Protein AF-A0A964L9F5-F1 (afdb_monomer_lite)

Foldseek 3Di:
DDDDDDDDDDDDDDPDDDDPDDDPPDPDDDDPPPPPDQDDLVVLVVLLVVLVVVLVVCVVVVNPDPVSVVSVVSNVVSVVSNVVVPDPDPDPDDDDDDDDDDDDDDDDDDDPDDDDDDPPPPPPPPDDDPPDPVVVVVVVPPDDPDPPDPPVVVVVVVVVCCVPVVVCVVVVVVVVVVCVVVVVPPDPPD

pLDDT: mean 70.21, std 19.71, range [39.0, 97.44]

Radius of gyration: 30.6 Å; chains: 1; bounding box: 52×64×93 Å

Sequence (190 aa):
MFRTLTLIAAIGLFVVAPARTATPFRAGGSPDSKKPAPDTPQKIIEELRLNFD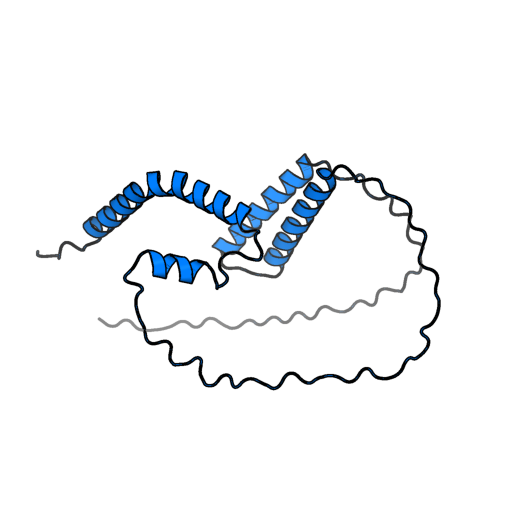RVGSDFEKQQPGAETRKAQQRILDGIDKLLEQDEPEPNKSKTPPSAKNPPKPMEPIANPTPKPKNVADLAKSTGKTPSTPEDMRLLQSDSGFWPNLPPRHRDQIDAHLRERFIRNYNEILREYYRALAESSPAEKRQ

Structure (mmCIF, N/CA/C/O backbone):
data_AF-A0A964L9F5-F1
#
_entry.id   AF-A0A964L9F5-F1
#
loop_
_atom_site.group_PDB
_atom_site.id
_atom_site.type_symbol
_atom_site.label_atom_id
_atom_site.label_alt_id
_atom_site.label_comp_id
_atom_site.label_asym_id
_atom_site.label_entity_id
_atom_site.label_seq_id
_atom_site.pdbx_PDB_ins_code
_atom_site.Cartn_x
_atom_site.Cartn_y
_atom_site.Cartn_z
_atom_site.occupancy
_atom_site.B_iso_or_equiv
_atom_site.auth_seq_id
_atom_site.auth_comp_id
_atom_site.auth_asym_id
_atom_site.auth_atom_id
_atom_site.pdbx_PDB_model_num
ATOM 1 N N . MET A 1 1 ? -33.938 11.805 35.644 1.00 50.97 1 MET A N 1
ATOM 2 C CA . MET A 1 1 ? -34.073 13.234 35.291 1.00 50.97 1 MET A CA 1
ATOM 3 C C . MET A 1 1 ? -33.984 13.351 33.781 1.00 50.97 1 MET A C 1
ATOM 5 O O . MET A 1 1 ? -32.928 13.099 33.220 1.00 50.97 1 MET A O 1
ATOM 9 N N . PHE A 1 2 ? -35.114 13.625 33.132 1.00 50.59 2 PHE A N 1
ATOM 10 C CA . PHE A 1 2 ? -35.203 13.838 31.691 1.00 50.59 2 PHE A CA 1
ATOM 11 C C . PHE A 1 2 ? -34.695 15.237 31.345 1.00 50.59 2 PHE A C 1
ATOM 13 O O . PHE A 1 2 ? -35.175 16.207 31.932 1.00 50.59 2 PHE A O 1
ATOM 20 N N . ARG A 1 3 ? -33.784 15.353 30.372 1.00 55.41 3 ARG A N 1
ATOM 21 C CA . ARG A 1 3 ? -33.632 16.581 29.584 1.00 55.41 3 ARG A CA 1
ATOM 22 C C . ARG A 1 3 ? -33.522 16.264 28.095 1.00 55.41 3 ARG A C 1
ATOM 24 O O . ARG A 1 3 ? -32.562 15.698 27.594 1.00 55.41 3 ARG A O 1
ATOM 31 N N . THR A 1 4 ? -34.631 16.618 27.481 1.00 50.31 4 THR A N 1
ATOM 32 C CA . THR A 1 4 ? -35.081 16.715 26.104 1.00 50.31 4 THR A CA 1
ATOM 33 C C . THR A 1 4 ? -34.325 17.694 25.195 1.00 50.31 4 THR A C 1
ATOM 35 O O . THR A 1 4 ? -33.879 18.741 25.650 1.00 50.31 4 THR A O 1
ATOM 38 N N . LEU A 1 5 ? -34.433 17.379 23.895 1.00 44.12 5 LEU A N 1
ATOM 39 C CA . LEU A 1 5 ? -34.649 18.240 22.715 1.00 44.12 5 LEU A CA 1
ATOM 40 C C . LEU A 1 5 ? -33.488 19.036 22.057 1.00 44.12 5 LEU A C 1
ATOM 42 O O . LEU A 1 5 ? -33.041 20.065 22.545 1.00 44.12 5 LEU A O 1
ATOM 46 N N . THR A 1 6 ? -33.152 18.562 20.846 1.00 48.94 6 THR A N 1
ATOM 47 C CA . THR A 1 6 ? -33.289 19.229 19.525 1.00 48.94 6 THR A CA 1
ATOM 48 C C . THR A 1 6 ? -32.553 20.541 19.239 1.00 48.94 6 THR A C 1
ATOM 50 O O . THR A 1 6 ? -32.926 21.590 19.749 1.00 48.94 6 THR A O 1
ATOM 53 N N . LEU A 1 7 ? -31.702 20.526 18.202 1.00 47.62 7 LEU A N 1
ATOM 54 C CA . LEU A 1 7 ? -31.761 21.573 17.178 1.00 47.62 7 LEU A CA 1
ATOM 55 C C . LEU A 1 7 ? -31.354 21.043 15.794 1.00 47.62 7 LEU A C 1
ATOM 57 O O . LEU A 1 7 ? -30.259 20.529 15.584 1.00 47.62 7 LEU A O 1
ATOM 61 N N . ILE A 1 8 ? -32.294 21.192 14.867 1.00 50.72 8 ILE A N 1
ATOM 62 C CA . ILE A 1 8 ? -32.171 21.033 13.421 1.00 50.72 8 ILE A CA 1
ATOM 63 C C . ILE A 1 8 ? -31.437 22.267 12.884 1.00 50.72 8 ILE A C 1
ATOM 65 O O . ILE A 1 8 ? -31.843 23.386 13.191 1.00 50.72 8 ILE A O 1
ATOM 69 N N . ALA A 1 9 ? -30.412 22.084 12.051 1.00 53.81 9 ALA A N 1
ATOM 70 C CA . ALA A 1 9 ? -29.806 23.175 11.291 1.00 53.81 9 ALA A CA 1
ATOM 71 C C . ALA A 1 9 ? -29.704 22.812 9.804 1.00 53.81 9 ALA A C 1
ATOM 73 O O . ALA A 1 9 ? -28.822 22.082 9.366 1.00 53.81 9 ALA A O 1
ATOM 74 N N . ALA A 1 10 ? -30.709 23.320 9.093 1.00 53.97 10 ALA A N 1
ATOM 75 C CA . ALA A 1 10 ? -30.751 23.808 7.720 1.00 53.97 10 ALA A CA 1
ATOM 76 C C . ALA A 1 10 ? -29.838 23.182 6.647 1.00 53.97 10 ALA A C 1
ATOM 78 O O . ALA A 1 10 ? -28.641 23.431 6.539 1.00 53.97 10 ALA A O 1
ATOM 79 N N . ILE A 1 11 ? -30.543 22.518 5.735 1.00 54.34 11 ILE A N 1
ATOM 80 C CA . ILE A 1 11 ? -30.257 22.348 4.314 1.00 54.34 11 ILE A CA 1
ATOM 81 C C . ILE A 1 11 ? -29.822 23.677 3.675 1.00 54.34 11 ILE A C 1
ATOM 83 O O . ILE A 1 11 ? -30.550 24.668 3.724 1.00 54.34 11 ILE A O 1
ATOM 87 N N . GLY A 1 12 ? -28.680 23.650 2.992 1.00 46.41 12 GLY A N 1
ATOM 88 C CA . GLY A 1 12 ? -28.233 24.684 2.062 1.00 46.41 12 GLY A CA 1
ATOM 89 C C . GLY A 1 12 ? -27.669 24.036 0.802 1.00 46.41 12 GLY A C 1
ATOM 90 O O . GLY A 1 12 ? -26.461 23.867 0.670 1.00 46.41 12 GLY A O 1
ATOM 91 N N . LEU A 1 13 ? -28.552 23.624 -0.111 1.00 48.97 13 LEU A N 1
ATOM 92 C CA . LEU A 1 13 ? -28.184 23.084 -1.418 1.00 48.97 13 LEU A CA 1
ATOM 93 C C . LEU A 1 13 ? -27.901 24.258 -2.373 1.00 48.97 13 LEU A C 1
ATOM 95 O O . LEU A 1 13 ? -28.812 24.781 -3.008 1.00 48.97 13 LEU A O 1
ATOM 99 N N . PHE A 1 14 ? -26.646 24.700 -2.461 1.00 45.88 14 PHE A N 1
ATOM 100 C CA . PHE A 1 14 ? -26.222 25.653 -3.490 1.00 45.88 14 PHE A CA 1
ATOM 101 C C . PHE A 1 14 ? -25.808 24.879 -4.747 1.00 45.88 14 PHE A C 1
ATOM 103 O O . PHE A 1 14 ? -24.689 24.384 -4.860 1.00 45.88 14 PHE A O 1
ATOM 110 N N . VAL A 1 15 ? -26.730 24.751 -5.702 1.00 54.28 15 VAL A N 1
ATOM 111 C CA . VAL A 1 15 ? -26.417 24.275 -7.056 1.00 54.28 15 VAL A CA 1
ATOM 112 C C . VAL A 1 15 ? -25.892 25.468 -7.849 1.00 54.28 15 VAL A C 1
ATOM 114 O O . VAL A 1 15 ? -26.659 26.258 -8.392 1.00 54.28 15 VAL A O 1
ATOM 117 N N . VAL A 1 16 ? -24.569 25.618 -7.898 1.00 65.88 16 VAL A N 1
ATOM 118 C CA . VAL A 1 16 ? -23.911 26.557 -8.813 1.00 65.88 16 VAL A CA 1
ATOM 119 C C . VAL A 1 16 ? -23.753 25.855 -10.159 1.00 65.88 16 VAL A C 1
ATOM 121 O O . VAL A 1 16 ? -22.920 24.965 -10.317 1.00 65.88 16 VAL A O 1
ATOM 124 N N . ALA A 1 17 ? -24.578 26.233 -11.134 1.00 56.06 17 ALA A N 1
ATOM 125 C CA . ALA A 1 17 ? -24.406 25.809 -12.517 1.00 56.06 17 ALA A CA 1
ATOM 126 C C . ALA A 1 17 ? -23.195 26.536 -13.136 1.00 56.06 17 ALA A C 1
ATOM 128 O O . ALA A 1 17 ? -23.153 27.768 -13.101 1.00 56.06 17 ALA A O 1
ATOM 129 N N . PRO A 1 18 ? -22.218 25.833 -13.737 1.00 58.97 18 PRO A N 1
ATOM 130 C CA . PRO A 1 18 ? -21.168 26.495 -14.494 1.00 58.97 18 PRO A CA 1
ATOM 131 C C . PRO A 1 18 ? -21.724 26.981 -15.837 1.00 58.97 18 PRO A C 1
ATOM 133 O O . PRO A 1 18 ? -22.170 26.193 -16.677 1.00 58.97 18 PRO A O 1
ATOM 136 N N . ALA A 1 19 ? -21.674 28.298 -16.043 1.00 53.53 19 ALA A N 1
ATOM 137 C CA . ALA A 1 19 ? -21.867 28.924 -17.341 1.00 53.53 19 ALA A CA 1
ATOM 138 C C . ALA A 1 19 ? -20.848 28.346 -18.336 1.00 53.53 19 ALA A C 1
ATOM 140 O O . ALA A 1 19 ? -19.636 28.474 -18.162 1.00 53.53 19 ALA A O 1
ATOM 141 N N . ARG A 1 20 ? -21.349 27.685 -19.383 1.00 49.81 20 ARG A N 1
ATOM 142 C CA . ARG A 1 20 ? -20.542 27.220 -20.512 1.00 49.81 20 ARG A CA 1
ATOM 143 C C . ARG A 1 20 ? -20.182 28.431 -21.366 1.00 49.81 20 ARG A C 1
ATOM 145 O O . ARG A 1 20 ? -20.963 28.849 -22.215 1.00 49.81 20 ARG A O 1
ATOM 152 N N . THR A 1 21 ? -19.012 29.010 -21.128 1.00 56.47 21 THR A N 1
ATOM 153 C CA . THR A 1 21 ? -18.399 29.950 -22.064 1.00 56.47 21 THR A CA 1
ATOM 154 C C . THR A 1 21 ? -17.976 29.173 -23.308 1.00 56.47 21 THR A C 1
ATOM 156 O O . THR A 1 21 ? -17.112 28.299 -23.268 1.00 56.47 21 THR A O 1
ATOM 159 N N . ALA A 1 22 ? -18.650 29.455 -24.422 1.00 52.66 22 ALA A N 1
ATOM 160 C CA . ALA A 1 22 ? -18.269 28.976 -25.739 1.00 52.66 22 ALA A CA 1
ATOM 161 C C . ALA A 1 22 ? -16.904 29.576 -26.099 1.00 52.66 22 ALA A C 1
ATOM 163 O O . ALA A 1 22 ? -16.784 30.771 -26.367 1.00 52.66 22 ALA A O 1
ATOM 164 N N . THR A 1 23 ? -15.861 28.753 -26.062 1.00 63.47 23 THR A N 1
ATOM 165 C CA . THR A 1 23 ? -14.547 29.116 -26.583 1.00 63.47 23 THR A CA 1
ATOM 166 C C . THR A 1 23 ? -14.570 29.028 -28.112 1.00 63.47 23 THR A C 1
ATOM 168 O O . THR A 1 23 ? -15.080 28.050 -28.666 1.00 63.47 23 THR A O 1
ATOM 171 N N . PRO A 1 24 ? -14.036 30.031 -28.833 1.00 67.38 24 PRO A N 1
ATOM 172 C CA . PRO A 1 24 ? -13.903 29.950 -30.277 1.00 67.38 24 PRO A CA 1
ATOM 173 C C . PRO A 1 24 ? -12.888 28.864 -30.642 1.00 67.38 24 PRO A C 1
ATOM 175 O O . PRO A 1 24 ? -11.793 28.783 -30.081 1.00 67.38 24 PRO A O 1
ATOM 178 N N . PHE A 1 25 ? -13.282 28.031 -31.600 1.00 57.09 25 PHE A N 1
ATOM 179 C CA . PHE A 1 25 ? -12.486 26.973 -32.204 1.00 57.09 25 PHE A CA 1
ATOM 180 C C . PHE A 1 25 ? -11.205 27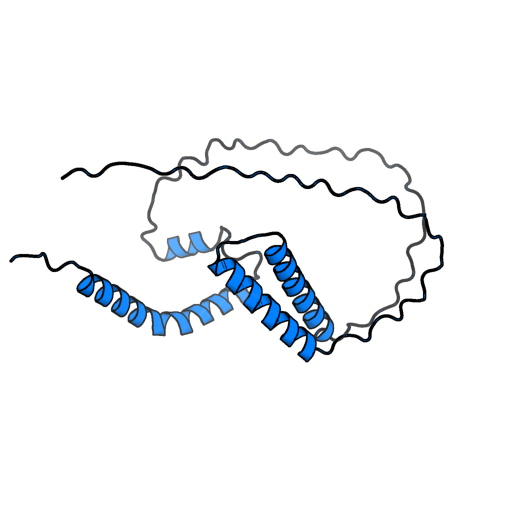.570 -32.812 1.00 57.09 25 PHE A C 1
ATOM 182 O O . PHE A 1 25 ? -11.211 28.124 -33.910 1.00 57.09 25 PHE A O 1
ATOM 189 N N . ARG A 1 26 ? -10.095 27.501 -32.068 1.00 52.41 26 ARG A N 1
ATOM 190 C CA . ARG A 1 26 ? -8.768 27.927 -32.523 1.00 52.41 26 ARG A CA 1
ATOM 191 C C . ARG A 1 26 ? -8.096 26.756 -33.235 1.00 52.41 26 ARG A C 1
ATOM 193 O O . ARG A 1 26 ? -7.425 25.943 -32.610 1.00 52.41 26 ARG A O 1
ATOM 200 N N . ALA A 1 27 ? -8.274 26.693 -34.551 1.00 63.03 27 ALA A N 1
ATOM 201 C CA . ALA A 1 27 ? -7.429 25.903 -35.438 1.00 63.03 27 ALA A CA 1
ATOM 202 C C . ALA A 1 27 ? -6.041 26.566 -35.501 1.00 63.03 27 ALA A C 1
ATOM 204 O O . ALA A 1 27 ? -5.818 27.510 -36.253 1.00 63.03 27 ALA A O 1
ATOM 205 N N . GLY A 1 28 ? -5.125 26.134 -34.638 1.00 44.28 28 GLY A N 1
ATOM 206 C CA . GLY A 1 28 ? -3.743 26.603 -34.606 1.00 44.28 28 GLY A CA 1
ATOM 207 C C . GLY A 1 28 ? -2.841 25.436 -34.249 1.00 44.28 28 GLY A C 1
ATOM 208 O O . GLY A 1 28 ? -3.055 24.805 -33.218 1.00 44.28 28 GLY A O 1
ATOM 209 N N . GLY A 1 29 ? -1.903 25.127 -35.146 1.00 48.38 29 GLY A N 1
ATOM 210 C CA . GLY A 1 29 ? -1.070 23.929 -35.125 1.00 48.38 29 GLY A CA 1
ATOM 211 C C . GLY A 1 29 ? -0.462 23.616 -33.763 1.00 48.38 29 GLY A C 1
ATOM 212 O O . GLY A 1 29 ? 0.043 24.499 -33.068 1.00 48.38 29 GLY A O 1
ATOM 213 N N . SER A 1 30 ? -0.517 22.333 -33.406 1.00 51.22 30 SER A N 1
ATOM 214 C CA . SER A 1 30 ? 0.197 21.786 -32.263 1.00 51.22 30 SER A CA 1
ATOM 215 C C . SER A 1 30 ? 1.684 22.109 -32.415 1.00 51.22 30 SER A C 1
ATOM 217 O O . SER A 1 30 ? 2.290 21.645 -33.383 1.00 51.22 30 SER A O 1
ATOM 219 N N . PRO A 1 31 ? 2.294 22.885 -31.502 1.00 53.69 31 PRO A N 1
ATOM 220 C CA . PRO A 1 31 ? 3.741 22.902 -31.410 1.00 53.69 31 PRO A CA 1
ATOM 221 C C . PRO A 1 31 ? 4.172 21.470 -31.107 1.00 53.69 31 PRO A C 1
ATOM 223 O O . PRO A 1 31 ? 3.607 20.841 -30.203 1.00 53.69 31 PRO A O 1
ATOM 226 N N . ASP A 1 32 ? 5.126 20.962 -31.888 1.00 53.75 32 ASP A N 1
ATOM 227 C CA . ASP A 1 32 ? 5.842 19.720 -31.623 1.00 53.75 32 ASP A CA 1
ATOM 228 C C . ASP A 1 32 ? 6.179 19.667 -30.136 1.00 53.75 32 ASP A C 1
ATOM 230 O O . ASP A 1 32 ? 7.086 20.342 -29.638 1.00 53.75 32 ASP A O 1
ATOM 234 N N . SER A 1 33 ? 5.363 18.913 -29.401 1.00 55.91 33 SER A N 1
ATOM 235 C CA . SER A 1 33 ? 5.490 18.750 -27.966 1.00 55.91 33 SER A CA 1
ATOM 236 C C . SER A 1 33 ? 6.663 17.816 -27.781 1.00 55.91 33 SER A C 1
ATOM 238 O O . SER A 1 33 ? 6.517 16.597 -27.752 1.00 55.91 33 SER A O 1
ATOM 240 N N . LYS A 1 34 ? 7.850 18.426 -27.769 1.00 54.50 34 LYS A N 1
ATOM 241 C CA . LYS A 1 34 ? 9.130 17.815 -27.446 1.00 54.50 34 LYS A CA 1
ATOM 242 C C . LYS A 1 34 ? 8.893 16.932 -26.227 1.00 54.50 34 LYS A C 1
ATOM 244 O O . LYS A 1 34 ? 8.620 17.448 -25.144 1.00 54.50 34 LYS A O 1
ATOM 249 N N . LYS A 1 35 ? 8.883 15.613 -26.449 1.00 56.66 35 LYS A N 1
ATOM 250 C CA . LYS A 1 35 ? 8.567 14.617 -25.422 1.00 56.66 35 LYS A CA 1
ATOM 251 C C . LYS A 1 35 ? 9.449 14.946 -24.210 1.00 56.66 35 LYS A C 1
ATOM 253 O O . LYS A 1 35 ? 10.668 15.024 -24.398 1.00 56.66 35 LYS A O 1
ATOM 258 N N . PRO A 1 36 ? 8.873 15.254 -23.032 1.00 65.19 36 PRO A N 1
ATOM 259 C CA . PRO A 1 36 ? 9.673 15.588 -21.865 1.00 65.19 36 PRO A CA 1
ATOM 260 C C . PRO A 1 36 ? 10.652 14.443 -21.620 1.00 65.19 36 PRO A C 1
ATOM 262 O O . PRO A 1 36 ? 10.317 13.277 -21.852 1.00 65.19 36 PRO A O 1
ATOM 265 N N . ALA A 1 37 ? 11.884 14.795 -21.247 1.00 71.56 37 ALA A N 1
ATOM 266 C CA . ALA A 1 37 ? 12.907 13.805 -20.950 1.00 71.56 37 ALA A CA 1
ATOM 267 C C . ALA A 1 37 ? 12.344 12.786 -19.942 1.00 71.56 37 ALA A C 1
ATOM 269 O O . ALA A 1 37 ? 11.605 13.197 -19.043 1.00 71.56 37 ALA A O 1
ATOM 270 N N . PRO A 1 38 ? 12.639 11.484 -20.112 1.00 77.00 38 PRO A N 1
ATOM 271 C CA . PRO A 1 38 ? 12.151 10.464 -19.195 1.00 77.00 38 PRO A CA 1
ATOM 272 C C . PRO A 1 38 ? 12.564 10.826 -17.765 1.00 77.00 38 PRO A C 1
ATOM 274 O O . PRO A 1 38 ? 13.723 11.169 -17.520 1.00 77.00 38 PRO A O 1
ATOM 277 N N . ASP A 1 39 ? 11.600 10.809 -16.842 1.00 84.81 39 ASP A N 1
ATOM 278 C CA . ASP A 1 39 ? 11.857 11.085 -15.431 1.00 84.81 39 ASP A CA 1
ATOM 279 C C . ASP A 1 39 ? 12.857 10.062 -14.874 1.00 84.81 39 ASP A C 1
ATOM 281 O O . ASP A 1 39 ? 12.821 8.880 -15.224 1.00 84.81 39 ASP A O 1
ATOM 285 N N . THR A 1 40 ? 13.761 10.510 -14.002 1.00 93.06 40 THR A N 1
ATOM 286 C CA . THR A 1 40 ? 14.713 9.609 -13.348 1.00 93.06 40 THR A CA 1
ATOM 287 C C . THR A 1 40 ? 13.982 8.658 -12.390 1.00 93.06 40 THR A C 1
ATOM 289 O O . THR A 1 40 ? 13.007 9.079 -11.755 1.00 93.06 40 THR A O 1
ATOM 292 N N . PRO A 1 41 ? 14.462 7.410 -12.209 1.00 93.50 41 PRO A N 1
ATOM 293 C CA . PRO A 1 41 ? 13.835 6.449 -11.299 1.00 93.50 41 PRO A CA 1
ATOM 294 C C . PRO A 1 41 ? 13.623 7.019 -9.889 1.00 93.50 41 PRO A C 1
ATOM 296 O O . PRO A 1 41 ? 12.573 6.829 -9.281 1.00 93.50 41 PRO A O 1
ATOM 299 N N . GLN A 1 42 ? 14.587 7.799 -9.379 1.00 94.38 42 GLN A N 1
ATOM 300 C CA . GLN A 1 42 ? 14.491 8.410 -8.048 1.00 94.38 42 GLN A CA 1
ATOM 301 C C . GLN A 1 42 ? 13.315 9.383 -7.940 1.00 94.38 42 GLN A C 1
ATOM 303 O O . GLN A 1 42 ? 12.604 9.381 -6.938 1.00 94.38 42 GLN A O 1
ATOM 308 N N . LYS A 1 43 ? 13.076 10.182 -8.984 1.00 95.12 43 LYS A N 1
ATOM 309 C CA . LYS A 1 43 ? 11.970 11.139 -9.010 1.00 95.12 43 LYS A CA 1
ATOM 310 C C . LYS A 1 43 ? 10.619 10.423 -9.021 1.00 95.12 43 LYS A C 1
ATOM 312 O O . LYS A 1 43 ? 9.699 10.851 -8.329 1.00 95.12 43 LYS A O 1
ATOM 317 N N . ILE A 1 44 ? 10.515 9.315 -9.757 1.00 94.56 44 ILE A N 1
ATOM 318 C CA . ILE A 1 44 ? 9.300 8.491 -9.784 1.00 94.56 44 ILE A CA 1
ATOM 319 C C . ILE A 1 44 ? 9.041 7.886 -8.395 1.00 94.56 44 ILE A C 1
ATOM 321 O O . ILE A 1 44 ? 7.917 7.935 -7.903 1.00 94.56 44 ILE A O 1
ATOM 325 N N . ILE A 1 45 ? 10.081 7.390 -7.715 1.00 94.75 45 ILE A N 1
ATOM 326 C CA . ILE A 1 45 ? 9.972 6.854 -6.347 1.00 94.75 45 ILE A CA 1
ATOM 327 C C . ILE A 1 45 ? 9.507 7.927 -5.349 1.00 94.75 45 ILE A C 1
ATOM 329 O O . ILE A 1 45 ? 8.667 7.644 -4.492 1.00 94.75 45 ILE A O 1
ATOM 333 N N . GLU A 1 46 ? 10.027 9.153 -5.438 1.00 96.44 46 GLU A N 1
ATOM 334 C CA . GLU A 1 46 ? 9.580 10.263 -4.586 1.00 96.44 46 GLU A CA 1
ATOM 335 C C . GLU A 1 46 ? 8.107 10.617 -4.829 1.00 96.44 46 GLU A C 1
ATOM 337 O O . GLU A 1 46 ? 7.346 10.780 -3.872 1.00 96.44 46 GLU A O 1
ATOM 342 N N . GLU A 1 47 ? 7.676 10.669 -6.092 1.00 95.69 47 GLU A N 1
ATOM 343 C CA . GLU A 1 47 ? 6.274 10.915 -6.441 1.00 95.69 47 GLU A CA 1
ATOM 344 C C . GLU A 1 47 ? 5.353 9.798 -5.924 1.00 95.69 47 GLU A C 1
ATOM 346 O O . GLU A 1 47 ? 4.271 10.073 -5.394 1.00 95.69 47 GLU A O 1
ATOM 351 N N . LEU A 1 48 ? 5.783 8.536 -6.022 1.00 97.31 48 LEU A N 1
ATOM 352 C CA . LEU A 1 48 ? 5.042 7.398 -5.482 1.00 97.31 48 LEU A CA 1
ATOM 353 C C . LEU A 1 48 ? 4.826 7.532 -3.975 1.00 97.31 48 LEU A C 1
ATOM 355 O O . LEU A 1 48 ? 3.689 7.405 -3.525 1.00 97.31 48 LEU A O 1
ATOM 359 N N . ARG A 1 49 ? 5.876 7.843 -3.201 1.00 96.88 49 ARG A N 1
ATOM 360 C CA . ARG A 1 49 ? 5.774 8.030 -1.740 1.00 96.88 49 ARG A CA 1
ATOM 361 C C . ARG A 1 49 ? 4.724 9.075 -1.371 1.00 96.88 49 ARG A C 1
ATOM 363 O O . ARG A 1 49 ? 3.835 8.790 -0.576 1.00 96.88 49 ARG A O 1
ATOM 370 N N . LEU A 1 50 ? 4.767 10.237 -2.022 1.00 96.19 50 LEU A N 1
ATOM 371 C CA . LEU A 1 50 ? 3.798 11.311 -1.789 1.00 96.19 50 LEU A CA 1
ATOM 372 C C . LEU A 1 50 ? 2.357 10.882 -2.102 1.00 96.19 50 LEU A C 1
ATOM 374 O O . LEU A 1 50 ? 1.430 11.233 -1.369 1.00 96.19 50 LEU A O 1
ATOM 378 N N . ASN A 1 51 ? 2.145 10.127 -3.184 1.00 96.50 51 ASN A N 1
ATOM 379 C CA . ASN A 1 51 ? 0.810 9.631 -3.517 1.00 96.50 51 ASN A CA 1
ATOM 380 C C . ASN A 1 51 ? 0.330 8.560 -2.522 1.00 96.50 51 ASN A C 1
ATOM 382 O O . ASN A 1 51 ? -0.848 8.576 -2.165 1.00 96.50 51 ASN A O 1
ATOM 386 N N . PHE A 1 52 ? 1.210 7.672 -2.045 1.00 97.44 52 PHE A N 1
ATOM 387 C CA . PHE A 1 52 ? 0.869 6.687 -1.013 1.00 97.44 52 PHE A CA 1
ATOM 388 C C . PHE A 1 52 ? 0.450 7.356 0.298 1.00 97.44 52 PHE A C 1
ATOM 390 O O . PHE A 1 52 ? -0.614 7.027 0.822 1.00 97.44 52 PHE A O 1
ATOM 397 N N . ASP A 1 53 ? 1.216 8.339 0.777 1.00 96.19 53 ASP A N 1
ATOM 398 C CA . ASP A 1 53 ? 0.895 9.081 2.004 1.00 96.19 53 ASP A CA 1
ATOM 399 C C . ASP A 1 53 ? -0.458 9.797 1.892 1.00 96.19 53 ASP A C 1
ATOM 401 O O . ASP A 1 53 ? -1.276 9.788 2.819 1.00 96.19 53 ASP A O 1
ATOM 405 N N . ARG A 1 54 ? -0.734 10.382 0.719 1.00 94.69 54 ARG A N 1
ATOM 406 C CA . ARG A 1 54 ? -2.016 11.033 0.436 1.00 94.69 54 ARG A CA 1
ATOM 407 C C . ARG A 1 54 ? -3.175 10.040 0.456 1.00 94.69 54 ARG A C 1
ATOM 409 O O . ARG A 1 54 ? -4.189 10.313 1.090 1.00 94.69 54 ARG A O 1
ATOM 416 N N . VAL A 1 55 ? -3.030 8.897 -0.210 1.00 96.00 55 VAL A N 1
ATOM 417 C CA . VAL A 1 55 ? -4.063 7.850 -0.240 1.00 96.00 55 VAL A CA 1
ATOM 418 C C . VAL A 1 55 ? -4.306 7.284 1.160 1.00 96.00 55 VAL A C 1
ATOM 420 O O . VAL A 1 55 ? -5.461 7.104 1.539 1.00 96.00 55 VAL A O 1
ATOM 423 N N . GLY A 1 56 ? -3.251 7.070 1.952 1.00 92.00 56 GLY A N 1
ATOM 424 C CA . GLY A 1 56 ? -3.367 6.660 3.354 1.00 92.00 56 GLY A CA 1
ATOM 425 C C . GLY A 1 56 ? -4.166 7.668 4.181 1.00 92.00 56 GLY A C 1
ATOM 426 O O . GLY A 1 56 ? -5.150 7.303 4.821 1.00 92.00 56 GLY A O 1
ATOM 427 N N . SER A 1 57 ? -3.824 8.953 4.063 1.00 93.62 57 SER A N 1
ATOM 428 C CA . SER A 1 57 ? -4.537 10.041 4.745 1.00 93.62 57 SER A CA 1
ATOM 429 C C . SER A 1 57 ? -6.015 10.140 4.335 1.00 93.62 57 SER A C 1
ATOM 431 O O . SER A 1 57 ? -6.876 10.434 5.166 1.00 93.62 57 SER A O 1
ATOM 433 N N . ASP A 1 58 ? -6.332 9.918 3.056 1.00 93.06 58 ASP A N 1
ATOM 434 C CA . ASP A 1 58 ? -7.711 9.923 2.550 1.00 93.06 58 ASP A CA 1
ATOM 435 C C . ASP A 1 58 ? -8.513 8.719 3.079 1.00 93.06 58 ASP A C 1
ATOM 437 O O . ASP A 1 58 ? -9.702 8.848 3.394 1.00 93.06 58 ASP A O 1
ATOM 441 N N . PHE A 1 59 ? -7.867 7.555 3.213 1.00 92.19 59 PHE A N 1
ATOM 442 C CA . PHE A 1 59 ? -8.483 6.355 3.780 1.00 92.19 59 PHE A CA 1
ATOM 443 C C . PHE A 1 59 ? -8.767 6.487 5.276 1.00 92.19 59 PHE A C 1
ATOM 445 O O . PHE A 1 59 ? -9.857 6.111 5.706 1.00 92.19 59 PHE A O 1
ATOM 452 N N . GLU A 1 60 ? -7.855 7.070 6.056 1.00 93.12 60 GLU A N 1
ATOM 453 C CA . GLU A 1 60 ? -8.091 7.366 7.478 1.00 93.12 60 GLU A CA 1
ATOM 454 C C . GLU A 1 60 ? -9.318 8.265 7.674 1.00 93.12 60 GLU A C 1
ATOM 456 O O . GLU A 1 60 ? -10.108 8.077 8.599 1.00 93.12 60 GLU A O 1
ATOM 461 N N . LYS A 1 61 ? -9.524 9.206 6.748 1.00 93.19 61 LYS A N 1
ATOM 462 C CA . LYS A 1 61 ? -10.679 10.113 6.734 1.00 93.19 61 LYS A CA 1
ATOM 463 C C . LYS A 1 61 ? -11.942 9.487 6.137 1.00 93.19 61 LYS A C 1
ATOM 465 O O . LYS A 1 61 ? -12.969 10.161 6.088 1.00 93.19 61 LYS A O 1
ATOM 470 N N . GLN A 1 62 ? -11.882 8.235 5.674 1.00 91.06 62 GLN A N 1
ATOM 471 C CA . GLN A 1 62 ? -12.969 7.525 4.991 1.00 91.06 62 GLN A CA 1
ATOM 472 C C . GLN A 1 62 ? -13.528 8.296 3.782 1.00 91.06 62 GLN A C 1
ATOM 474 O O . GLN A 1 62 ? -14.734 8.299 3.532 1.00 91.06 62 GLN A O 1
ATOM 479 N N . GLN A 1 63 ? -12.655 8.944 3.004 1.00 86.50 63 GLN A N 1
ATOM 480 C CA . GLN A 1 63 ? -13.038 9.706 1.813 1.00 86.50 63 GLN A CA 1
ATOM 481 C C . GLN A 1 63 ? -12.559 9.027 0.520 1.00 86.50 63 GLN A C 1
ATOM 483 O O . GLN A 1 63 ? -11.670 9.557 -0.138 1.00 86.50 63 GLN A O 1
ATOM 488 N N . PRO A 1 64 ? -13.141 7.889 0.081 1.00 84.06 64 PRO A N 1
ATOM 489 C CA . PRO A 1 64 ? -12.787 7.245 -1.187 1.00 84.06 64 PRO A CA 1
ATOM 490 C C . PRO A 1 64 ? -13.385 8.009 -2.387 1.00 84.06 64 PRO A C 1
ATOM 492 O O . PRO A 1 64 ? -14.269 7.533 -3.102 1.00 84.06 64 PRO A O 1
ATOM 495 N N . GLY A 1 65 ? -12.933 9.247 -2.580 1.00 93.44 65 GLY A N 1
ATOM 496 C CA . GLY A 1 65 ? -13.444 10.175 -3.581 1.00 93.44 65 GLY A CA 1
ATOM 497 C C . GLY A 1 65 ? -12.804 10.021 -4.962 1.00 93.44 65 GLY A C 1
ATOM 498 O O . GLY A 1 65 ? -12.046 9.094 -5.256 1.00 93.44 65 GLY A O 1
ATOM 499 N N . ALA A 1 66 ? -13.108 10.966 -5.855 1.00 94.00 66 ALA A N 1
ATOM 500 C CA . ALA A 1 66 ? -12.448 11.058 -7.160 1.00 94.00 66 ALA A CA 1
ATOM 501 C C . ALA A 1 66 ? -10.938 11.339 -7.027 1.00 94.00 66 ALA A C 1
ATOM 503 O O . ALA A 1 66 ? -10.144 10.779 -7.779 1.00 94.00 66 ALA A O 1
ATOM 504 N N . GLU A 1 67 ? -10.543 12.148 -6.041 1.00 90.50 67 GLU A N 1
ATOM 505 C CA . GLU A 1 67 ? -9.137 12.485 -5.790 1.00 90.50 67 GLU A CA 1
ATOM 506 C C . GLU A 1 67 ? -8.318 11.272 -5.340 1.00 90.50 67 GLU A C 1
ATOM 508 O O . GLU A 1 67 ? -7.237 11.041 -5.877 1.00 90.50 67 GLU A O 1
ATOM 513 N N . THR A 1 68 ? -8.853 10.445 -4.439 1.00 94.06 68 THR A N 1
ATOM 514 C CA . THR A 1 68 ? -8.185 9.222 -3.971 1.00 94.06 68 THR A CA 1
ATOM 515 C C . THR A 1 68 ? -8.000 8.223 -5.107 1.00 94.06 68 THR A C 1
ATOM 517 O O . THR A 1 68 ? -6.911 7.685 -5.277 1.00 94.06 68 THR A O 1
ATOM 520 N N . ARG A 1 69 ? -9.016 8.044 -5.965 1.00 95.06 69 ARG A N 1
ATOM 521 C CA . ARG A 1 69 ? -8.900 7.208 -7.175 1.00 95.06 69 ARG A CA 1
ATOM 522 C C . ARG A 1 69 ? -7.861 7.742 -8.157 1.00 95.06 69 ARG A C 1
ATOM 524 O O . ARG A 1 69 ? -7.113 6.972 -8.747 1.00 95.06 69 ARG A O 1
ATOM 531 N N . LYS A 1 70 ? -7.777 9.063 -8.316 1.00 96.19 70 LYS A N 1
ATOM 532 C CA . LYS A 1 70 ? -6.759 9.695 -9.163 1.00 96.19 70 LYS A CA 1
ATOM 533 C C . LYS A 1 70 ? -5.352 9.498 -8.596 1.00 96.19 70 LYS A C 1
ATOM 535 O O . LYS A 1 70 ? -4.430 9.238 -9.359 1.00 96.19 70 LYS A O 1
ATOM 540 N N . ALA A 1 71 ? -5.183 9.604 -7.279 1.00 93.94 71 ALA A N 1
ATOM 541 C CA . ALA A 1 71 ? -3.911 9.325 -6.619 1.00 93.94 71 ALA A CA 1
ATOM 542 C C . ALA A 1 71 ? -3.524 7.841 -6.743 1.00 93.94 71 ALA A C 1
ATOM 544 O O . ALA A 1 71 ? -2.384 7.545 -7.080 1.00 93.94 71 ALA A O 1
ATOM 545 N N . GLN A 1 72 ? -4.480 6.920 -6.589 1.00 94.31 72 GLN A N 1
ATOM 546 C CA . GLN A 1 72 ? -4.282 5.491 -6.858 1.00 94.31 72 GLN A CA 1
ATOM 547 C C . GLN A 1 72 ? -3.848 5.229 -8.305 1.00 94.31 72 GLN A C 1
ATOM 549 O O . GLN A 1 72 ? -2.913 4.467 -8.522 1.00 94.31 72 GLN A O 1
ATOM 554 N N . GLN A 1 73 ? -4.460 5.896 -9.289 1.00 97.19 73 GLN A N 1
ATOM 555 C CA . GLN A 1 73 ? -4.043 5.757 -10.686 1.00 97.19 73 GLN A CA 1
ATOM 556 C C . GLN A 1 73 ? -2.602 6.235 -10.899 1.00 97.19 73 GLN A C 1
ATOM 558 O O . GLN A 1 73 ? -1.827 5.541 -11.540 1.00 97.19 73 GLN A O 1
ATOM 563 N N . ARG A 1 74 ? -2.204 7.365 -10.297 1.00 96.56 74 ARG A N 1
ATOM 564 C CA . ARG A 1 74 ? -0.810 7.841 -10.368 1.00 96.56 74 ARG A CA 1
ATOM 565 C C . ARG A 1 74 ? 0.181 6.864 -9.743 1.00 96.56 74 ARG A C 1
ATOM 567 O O . ARG A 1 74 ? 1.310 6.775 -10.212 1.00 96.56 74 ARG A O 1
ATOM 574 N N . ILE A 1 75 ? -0.227 6.155 -8.688 1.00 96.62 75 ILE A N 1
ATOM 575 C CA . ILE A 1 75 ? 0.595 5.102 -8.086 1.00 96.62 75 ILE A CA 1
ATOM 576 C C . ILE A 1 75 ? 0.829 3.980 -9.099 1.00 96.62 75 ILE A C 1
ATOM 578 O O . ILE A 1 75 ? 1.970 3.573 -9.288 1.00 96.62 75 ILE A O 1
ATOM 582 N N . LEU A 1 76 ? -0.225 3.514 -9.774 1.00 96.94 76 LEU A N 1
ATOM 583 C CA . LEU A 1 76 ? -0.103 2.489 -10.813 1.00 96.94 76 LEU A CA 1
ATOM 584 C C . LEU A 1 76 ? 0.794 2.968 -11.960 1.00 96.94 76 LEU A C 1
ATOM 586 O O . LEU A 1 76 ? 1.781 2.310 -12.268 1.00 96.94 76 LEU A O 1
ATOM 590 N N . ASP A 1 77 ? 0.533 4.164 -12.491 1.00 96.44 77 ASP A N 1
ATOM 591 C CA . ASP A 1 77 ? 1.316 4.739 -13.588 1.00 96.44 77 ASP A CA 1
ATOM 592 C C . ASP A 1 77 ? 2.806 4.900 -13.211 1.00 96.44 77 ASP A C 1
ATOM 594 O O . ASP A 1 77 ? 3.694 4.733 -14.045 1.00 96.44 77 ASP A O 1
ATOM 598 N N . GLY A 1 78 ? 3.107 5.249 -11.954 1.00 95.56 78 GLY A N 1
ATOM 599 C CA . GLY A 1 78 ? 4.480 5.366 -11.462 1.00 95.56 78 GLY A CA 1
ATOM 600 C C . GLY A 1 78 ? 5.184 4.015 -11.324 1.00 95.56 78 GLY A C 1
ATOM 601 O O . GLY A 1 78 ? 6.369 3.917 -11.634 1.00 95.56 78 GLY A O 1
ATOM 602 N N . ILE A 1 79 ? 4.466 2.970 -10.903 1.00 95.31 79 ILE A N 1
ATOM 603 C CA . ILE A 1 79 ? 5.001 1.602 -10.849 1.00 95.31 79 ILE A CA 1
ATOM 604 C C . ILE A 1 79 ? 5.286 1.095 -12.265 1.00 95.31 79 ILE A C 1
ATOM 606 O O . ILE A 1 79 ? 6.381 0.592 -12.504 1.00 95.31 79 ILE A O 1
ATOM 610 N N . ASP A 1 80 ? 4.361 1.292 -13.206 1.00 94.88 80 ASP A N 1
ATOM 611 C CA . ASP A 1 80 ? 4.545 0.890 -14.605 1.00 94.88 80 ASP A CA 1
ATOM 612 C C . ASP A 1 80 ? 5.786 1.558 -15.216 1.00 94.88 80 ASP A C 1
ATOM 614 O O . ASP A 1 80 ? 6.620 0.886 -15.819 1.00 94.88 80 ASP A O 1
ATOM 618 N N . LYS A 1 81 ? 5.989 2.860 -14.968 1.00 93.06 81 LYS A N 1
ATOM 619 C CA . LYS A 1 81 ? 7.201 3.573 -15.412 1.00 93.06 81 LYS A CA 1
ATOM 620 C C . LYS A 1 81 ? 8.493 3.009 -14.819 1.00 93.06 81 LYS A C 1
ATOM 622 O O . LYS A 1 81 ? 9.516 3.036 -15.496 1.00 93.06 81 LYS A O 1
ATOM 627 N N . LEU A 1 82 ? 8.480 2.560 -13.563 1.00 93.88 82 LEU A N 1
ATOM 628 C CA . LEU A 1 82 ? 9.659 1.943 -12.947 1.00 93.88 82 LEU A CA 1
ATOM 629 C C . LEU A 1 82 ? 9.947 0.574 -13.564 1.00 93.88 82 LEU A C 1
ATOM 631 O O . LEU A 1 82 ? 11.097 0.277 -13.870 1.00 93.88 82 LEU A O 1
ATOM 635 N N . LEU A 1 83 ? 8.907 -0.226 -13.809 1.00 91.25 83 LEU A N 1
ATOM 636 C CA . LEU A 1 83 ? 9.046 -1.525 -14.468 1.00 91.25 83 LEU A CA 1
ATOM 637 C C . LEU A 1 83 ? 9.594 -1.379 -15.895 1.00 91.25 83 LEU A C 1
ATOM 639 O O . LEU A 1 83 ? 10.507 -2.108 -16.272 1.00 91.25 83 LEU A O 1
ATOM 643 N N . GLU A 1 84 ? 9.114 -0.393 -16.659 1.00 90.19 84 GLU A N 1
ATOM 644 C CA . GLU A 1 84 ? 9.633 -0.086 -18.001 1.00 90.19 84 GLU A CA 1
ATOM 645 C C . GLU A 1 84 ? 11.122 0.308 -18.003 1.00 90.19 84 GLU A C 1
ATOM 647 O O . GLU A 1 84 ? 11.794 0.150 -19.022 1.00 90.19 84 GLU A O 1
ATOM 652 N N . GLN A 1 85 ? 11.644 0.842 -16.894 1.00 86.38 85 GLN A N 1
ATOM 653 C CA . GLN A 1 85 ? 13.056 1.219 -16.763 1.00 86.38 85 GLN A CA 1
ATOM 654 C C . GLN A 1 85 ? 13.954 0.041 -16.363 1.00 86.38 85 GLN A C 1
ATOM 656 O O . GLN A 1 85 ? 15.124 0.024 -16.751 1.00 86.38 85 GLN A O 1
ATOM 661 N N . ASP A 1 86 ? 13.419 -0.921 -15.607 1.00 78.94 86 ASP A N 1
ATOM 662 C CA . ASP A 1 86 ? 14.154 -2.091 -15.116 1.00 78.94 86 ASP A CA 1
ATOM 663 C C . ASP A 1 86 ? 14.164 -3.263 -16.107 1.00 78.94 86 ASP A C 1
ATOM 665 O O . ASP A 1 86 ? 15.026 -4.138 -15.998 1.00 78.94 86 ASP A O 1
ATOM 669 N N . GLU A 1 87 ? 13.262 -3.301 -17.094 1.00 73.94 87 GLU A N 1
ATOM 670 C CA . GLU A 1 87 ? 13.347 -4.288 -18.169 1.00 73.94 87 GLU A CA 1
ATOM 671 C C . GLU A 1 87 ? 14.453 -3.905 -19.174 1.00 73.94 87 GLU A C 1
ATOM 673 O O . GLU A 1 87 ? 14.314 -2.926 -19.916 1.00 73.94 87 GLU A O 1
ATOM 678 N N . PRO A 1 88 ? 15.563 -4.670 -19.266 1.00 54.09 88 PRO A N 1
ATOM 679 C CA . PRO A 1 88 ? 16.513 -4.482 -20.348 1.00 54.09 88 PRO A CA 1
ATOM 680 C C . PRO A 1 88 ? 15.806 -4.876 -21.643 1.00 54.09 88 PRO A C 1
ATOM 682 O O . PRO A 1 88 ? 15.568 -6.058 -21.876 1.00 54.09 88 PRO A O 1
ATOM 685 N N . GLU A 1 89 ? 15.448 -3.883 -22.460 1.00 55.81 89 GLU A N 1
ATOM 686 C CA . GLU A 1 89 ? 14.814 -4.039 -23.774 1.00 55.81 89 GLU A CA 1
ATOM 687 C C . GLU A 1 89 ? 15.246 -5.345 -24.475 1.00 55.81 89 GLU A C 1
ATOM 689 O O . GLU A 1 89 ? 16.385 -5.438 -24.956 1.00 55.81 89 GLU A O 1
ATOM 694 N N . PRO A 1 90 ? 14.374 -6.365 -24.600 1.00 53.25 90 PRO A N 1
ATOM 695 C CA . PRO A 1 90 ? 14.647 -7.458 -25.507 1.00 53.25 90 PRO A CA 1
ATOM 696 C C . PRO A 1 90 ? 14.446 -6.893 -26.909 1.00 53.25 90 PRO A C 1
ATOM 698 O O . PRO A 1 90 ? 13.317 -6.775 -27.366 1.00 53.25 90 PRO A O 1
ATOM 701 N N . ASN A 1 91 ? 15.543 -6.487 -27.558 1.00 47.59 91 ASN A N 1
ATOM 702 C CA . ASN A 1 91 ? 15.650 -6.206 -28.990 1.00 47.59 91 ASN A CA 1
ATOM 703 C C . ASN A 1 91 ? 14.321 -5.802 -29.655 1.00 47.59 91 ASN A C 1
ATOM 705 O O . ASN A 1 91 ? 13.609 -6.664 -30.181 1.00 47.59 91 ASN A O 1
ATOM 709 N N . LYS A 1 92 ? 14.029 -4.494 -29.710 1.00 49.78 92 LYS A N 1
ATOM 710 C CA . LYS A 1 92 ? 13.044 -3.903 -30.632 1.00 49.78 92 LYS A CA 1
ATOM 711 C C . LYS A 1 92 ? 13.368 -4.298 -32.076 1.00 49.78 92 LYS A C 1
ATOM 713 O O . LYS A 1 92 ? 13.986 -3.558 -32.842 1.00 49.78 92 LYS A O 1
ATOM 718 N N . SER A 1 93 ? 12.936 -5.492 -32.455 1.00 47.56 93 SER A N 1
ATOM 719 C CA . SER A 1 93 ? 12.847 -5.945 -33.826 1.00 47.56 93 SER A CA 1
ATOM 720 C C . SER A 1 93 ? 11.691 -5.180 -34.460 1.00 47.56 93 SER A C 1
ATOM 722 O O . SER A 1 93 ? 10.517 -5.328 -34.126 1.00 47.56 93 SER A O 1
ATOM 724 N N . LYS A 1 94 ? 12.075 -4.267 -35.351 1.00 48.47 94 LYS A N 1
ATOM 725 C CA . LYS A 1 94 ? 11.198 -3.548 -36.268 1.00 48.47 94 LYS A CA 1
ATOM 726 C C . LYS A 1 94 ? 10.240 -4.540 -36.929 1.00 48.47 94 LYS A C 1
ATOM 728 O O . LYS A 1 94 ? 10.649 -5.270 -37.827 1.00 48.47 94 LYS A O 1
ATOM 733 N N . THR A 1 95 ? 8.971 -4.519 -36.539 1.00 46.00 95 THR A N 1
ATOM 734 C CA . THR A 1 95 ? 7.901 -5.082 -37.368 1.00 46.00 95 THR A CA 1
ATOM 735 C C . THR A 1 95 ? 7.197 -3.898 -38.044 1.00 46.00 95 THR A C 1
ATOM 737 O O . THR A 1 95 ? 6.788 -2.972 -37.340 1.00 46.00 95 THR A O 1
ATOM 740 N N . PRO A 1 96 ? 7.146 -3.833 -39.388 1.00 50.16 96 PRO A N 1
ATOM 741 C CA . PRO A 1 96 ? 6.600 -2.688 -40.118 1.00 50.16 96 PRO A CA 1
ATOM 742 C C . PRO A 1 96 ? 5.069 -2.578 -39.968 1.00 50.16 96 PRO A C 1
ATOM 744 O O . PRO A 1 96 ? 4.414 -3.549 -39.584 1.00 50.16 96 PRO A O 1
ATOM 747 N N . PRO A 1 97 ? 4.485 -1.397 -40.257 1.00 50.22 97 PRO A N 1
ATOM 748 C CA . PRO A 1 97 ? 3.072 -1.118 -40.028 1.00 50.22 97 PRO A CA 1
ATOM 749 C C . PRO A 1 97 ? 2.171 -2.034 -40.860 1.00 50.22 97 PRO A C 1
ATOM 751 O O . PRO A 1 97 ? 2.322 -2.154 -42.075 1.00 50.22 97 PRO A O 1
ATOM 754 N N . SER A 1 98 ? 1.209 -2.650 -40.172 1.00 42.84 98 SER A N 1
ATOM 755 C CA . SER A 1 98 ? 0.171 -3.498 -40.750 1.00 42.84 98 SER A CA 1
ATOM 756 C C . SER A 1 98 ? -0.624 -2.725 -41.806 1.00 42.84 98 SER A C 1
ATOM 758 O O . SER A 1 98 ? -1.286 -1.723 -41.517 1.00 42.84 98 SER A O 1
ATOM 760 N N . ALA A 1 99 ? -0.506 -3.174 -43.054 1.00 48.66 99 ALA A N 1
ATOM 761 C CA . ALA A 1 99 ? -1.205 -2.625 -44.199 1.00 48.66 99 ALA A CA 1
ATOM 762 C C . ALA A 1 99 ? -2.693 -3.000 -44.155 1.00 48.66 99 ALA A C 1
ATOM 764 O O . ALA A 1 99 ? -3.069 -4.151 -43.940 1.00 48.66 99 ALA A O 1
ATOM 765 N N . LYS A 1 100 ? -3.533 -1.994 -44.415 1.00 52.44 100 LYS A N 1
ATOM 766 C CA . LYS A 1 100 ? -4.962 -2.112 -44.716 1.00 52.44 100 LYS A CA 1
ATOM 767 C C . LYS A 1 100 ? -5.201 -3.182 -45.787 1.00 52.44 100 LYS A C 1
ATOM 769 O O . LYS A 1 100 ? -4.779 -2.989 -46.920 1.00 52.44 100 LYS A O 1
ATOM 774 N N . ASN A 1 101 ? -5.963 -4.223 -45.460 1.00 48.41 101 ASN A N 1
ATOM 775 C CA . ASN A 1 101 ? -6.749 -4.980 -46.434 1.00 48.41 101 ASN A CA 1
ATOM 776 C C . ASN A 1 101 ? -8.132 -5.307 -45.834 1.00 48.41 101 ASN A C 1
ATOM 778 O O . ASN A 1 101 ? -8.213 -5.622 -44.645 1.00 48.41 101 ASN A O 1
ATOM 782 N N . PRO A 1 102 ? -9.221 -5.173 -46.613 1.00 57.69 102 PRO A N 1
ATOM 783 C CA . PRO A 1 102 ? -10.596 -5.304 -46.128 1.00 57.69 102 PRO A CA 1
ATOM 784 C C . PRO A 1 102 ? -10.992 -6.770 -45.858 1.00 57.69 102 PRO A C 1
ATOM 786 O O . PRO A 1 102 ? -10.447 -7.677 -46.492 1.00 57.69 102 PRO A O 1
ATOM 789 N N . PRO A 1 103 ? -11.960 -7.025 -44.956 1.00 53.22 103 PRO A N 1
ATOM 790 C CA . PRO A 1 103 ? -12.396 -8.379 -44.636 1.00 53.22 103 PRO A CA 1
ATOM 791 C C . PRO A 1 103 ? -13.215 -8.982 -45.787 1.00 53.22 103 PRO A C 1
ATOM 793 O O . PRO A 1 103 ? -14.185 -8.385 -46.256 1.00 53.22 103 PRO A O 1
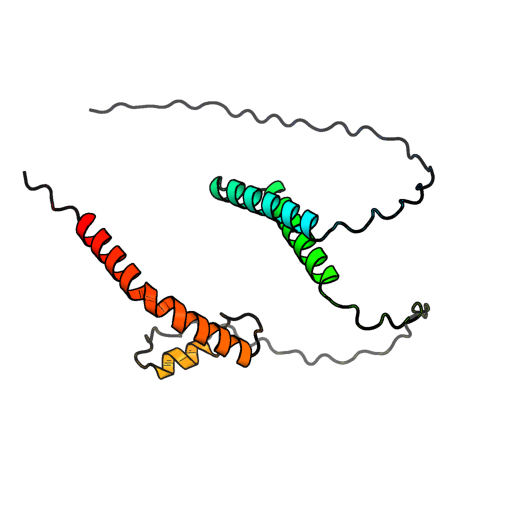ATOM 796 N N . LYS A 1 104 ? -12.842 -10.193 -46.220 1.00 59.09 104 LYS A N 1
ATOM 797 C CA . LYS A 1 104 ? -13.706 -11.070 -47.024 1.00 59.09 104 LYS A CA 1
ATOM 798 C C . LYS A 1 104 ? -14.660 -11.841 -46.094 1.00 59.09 104 LYS A C 1
ATOM 800 O O . LYS A 1 104 ? -14.228 -12.226 -45.007 1.00 59.09 104 LYS A O 1
ATOM 805 N N . PRO A 1 105 ? -15.917 -12.100 -46.499 1.00 55.59 105 PRO A N 1
ATOM 806 C CA . PRO A 1 105 ? -16.889 -12.822 -45.684 1.00 55.59 105 PRO A CA 1
ATOM 807 C C . PRO A 1 105 ? -16.631 -14.331 -45.770 1.00 55.59 105 PRO A C 1
ATOM 809 O O . PRO A 1 105 ? -16.543 -14.875 -46.870 1.00 55.59 105 PRO A O 1
ATOM 812 N N . MET A 1 106 ? -16.540 -15.005 -44.624 1.00 49.78 106 MET A N 1
ATOM 813 C CA . MET A 1 106 ? -16.688 -16.458 -44.531 1.00 49.78 106 MET A CA 1
ATOM 814 C C . MET A 1 106 ? -17.782 -16.804 -43.521 1.00 49.78 106 MET A C 1
ATOM 816 O O . MET A 1 106 ? -17.980 -16.131 -42.513 1.00 49.78 106 MET A O 1
ATOM 820 N N . GLU A 1 107 ? -18.506 -17.836 -43.920 1.00 51.16 107 GLU A N 1
ATOM 821 C CA . GLU A 1 107 ? -19.779 -18.387 -43.472 1.00 51.16 107 GLU A CA 1
ATOM 822 C C . GLU A 1 107 ? -19.792 -18.948 -42.032 1.00 51.16 107 GLU A C 1
ATOM 824 O O . GLU A 1 107 ? -18.743 -19.066 -41.394 1.00 51.16 107 GLU A O 1
ATOM 829 N N . PRO A 1 108 ? -20.987 -19.246 -41.474 1.00 47.34 108 PRO A N 1
ATOM 830 C CA . PRO A 1 108 ? -21.199 -19.335 -40.037 1.00 47.34 108 PRO A CA 1
ATOM 831 C C . PRO A 1 108 ? -20.676 -20.651 -39.458 1.00 47.34 108 PRO A C 1
ATOM 833 O O . PRO A 1 108 ? -21.146 -21.738 -39.790 1.00 47.34 108 PRO A O 1
ATOM 836 N N . ILE A 1 109 ? -19.742 -20.543 -38.514 1.00 48.12 109 ILE A N 1
ATOM 837 C CA . ILE A 1 109 ? -19.351 -21.655 -37.651 1.00 48.12 109 ILE A CA 1
ATOM 838 C C . ILE A 1 109 ? -20.472 -21.860 -36.630 1.00 48.12 109 ILE A C 1
ATOM 840 O O . ILE A 1 109 ? -20.775 -20.988 -35.815 1.00 48.12 109 ILE A O 1
ATOM 844 N N . ALA A 1 110 ? -21.110 -23.022 -36.720 1.00 41.91 110 ALA A N 1
ATOM 845 C CA . ALA A 1 110 ? -22.136 -23.484 -35.806 1.00 41.91 110 ALA A CA 1
ATOM 846 C C . ALA A 1 110 ? -21.616 -23.503 -34.359 1.00 41.91 110 ALA A C 1
ATOM 848 O O . ALA A 1 110 ? -20.673 -24.218 -34.026 1.00 41.91 110 ALA A O 1
ATOM 849 N N . ASN A 1 111 ? -22.275 -22.725 -33.501 1.00 47.75 111 ASN A N 1
ATOM 850 C CA . ASN A 1 111 ? -22.157 -22.789 -32.048 1.00 47.75 111 ASN A CA 1
ATOM 851 C C . ASN A 1 111 ? -22.638 -24.157 -31.530 1.00 47.75 111 ASN A C 1
ATOM 853 O O . ASN A 1 111 ? -23.830 -24.448 -31.664 1.00 47.75 111 ASN A O 1
ATOM 857 N N . PRO A 1 112 ? -21.821 -24.957 -30.822 1.00 50.12 112 PRO A N 1
ATOM 858 C CA . PRO A 1 112 ? -22.361 -25.845 -29.812 1.00 50.12 112 PRO A CA 1
ATOM 859 C C . PRO A 1 112 ? -22.674 -25.008 -28.567 1.00 50.12 112 PRO A C 1
ATOM 861 O O . PRO A 1 112 ? -21.800 -24.518 -27.856 1.00 50.12 112 PRO A O 1
ATOM 864 N N . THR A 1 113 ? -23.965 -24.830 -28.330 1.00 50.09 113 THR A N 1
ATOM 865 C CA . THR A 1 113 ? -24.555 -24.286 -27.108 1.00 50.09 113 THR A CA 1
ATOM 866 C C . THR A 1 113 ? -24.044 -25.064 -25.885 1.00 50.09 113 THR A C 1
ATOM 868 O O . THR A 1 113 ? -24.290 -26.271 -25.800 1.00 50.09 113 THR A O 1
ATOM 871 N N . PRO A 1 114 ? -23.398 -24.438 -24.884 1.00 51.00 114 PRO A N 1
ATOM 872 C CA . PRO A 1 114 ? -23.312 -25.048 -23.567 1.00 51.00 114 PRO A CA 1
ATOM 873 C C . PRO A 1 114 ? -24.693 -24.954 -22.905 1.00 51.00 114 PRO A C 1
ATOM 875 O O . PRO A 1 114 ? -25.235 -23.870 -22.693 1.00 51.00 114 PRO A O 1
ATOM 878 N N . LYS A 1 115 ? -25.282 -26.116 -22.604 1.00 52.34 115 LYS A N 1
ATOM 879 C CA . LYS A 1 115 ? -26.490 -26.234 -21.774 1.00 52.34 115 LYS A CA 1
ATOM 880 C C . LYS A 1 115 ? -26.287 -25.483 -20.446 1.00 52.34 115 LYS A C 1
ATOM 882 O O . LYS A 1 115 ? -25.236 -25.665 -19.826 1.00 52.34 115 LYS A O 1
ATOM 887 N N . PRO A 1 116 ? -27.279 -24.726 -19.945 1.00 47.97 116 PRO A N 1
ATOM 888 C CA . PRO A 1 116 ? -27.231 -24.202 -18.588 1.00 47.97 116 PRO A CA 1
ATOM 889 C C . PRO A 1 116 ? -27.306 -25.380 -17.608 1.00 47.97 116 PRO A C 1
ATOM 891 O O . PRO A 1 116 ? -28.324 -26.067 -17.514 1.00 47.97 116 PRO A O 1
ATOM 894 N N . LYS A 1 117 ? -26.209 -25.653 -16.891 1.00 48.25 117 LYS A N 1
ATOM 895 C CA . LYS A 1 117 ? -26.260 -26.513 -15.706 1.00 48.25 117 LYS A CA 1
ATOM 896 C C . LYS A 1 117 ? -27.002 -25.745 -14.615 1.00 48.25 117 LYS A C 1
ATOM 898 O O . LYS A 1 117 ? -26.596 -24.652 -14.231 1.00 48.25 117 LYS A O 1
ATOM 903 N N . ASN A 1 118 ? -28.099 -26.343 -14.165 1.00 43.19 118 ASN A N 1
ATOM 904 C CA . ASN A 1 118 ? -28.897 -25.943 -13.015 1.00 43.19 118 ASN A CA 1
ATOM 905 C C . ASN A 1 118 ? -28.006 -25.535 -11.830 1.00 43.19 118 ASN A C 1
ATOM 907 O O . ASN A 1 118 ? -27.245 -26.346 -11.312 1.00 43.19 118 ASN A O 1
ATOM 911 N N . VAL A 1 119 ? -28.157 -24.296 -11.367 1.00 44.84 119 VAL A N 1
ATOM 912 C CA . VAL A 1 119 ? -27.565 -23.749 -10.131 1.00 44.84 119 VAL A CA 1
ATOM 913 C C . VAL A 1 119 ? -28.378 -24.127 -8.880 1.00 44.84 119 VAL A C 1
ATOM 915 O O . VAL A 1 119 ? -28.375 -23.409 -7.888 1.00 44.84 119 VAL A O 1
ATOM 918 N N . ALA A 1 120 ? -29.094 -25.255 -8.915 1.00 43.69 120 ALA A N 1
ATOM 919 C CA . ALA A 1 120 ? -30.018 -25.656 -7.851 1.00 43.69 120 ALA A CA 1
ATOM 920 C C . ALA A 1 120 ? -29.418 -26.615 -6.800 1.00 43.69 120 ALA A C 1
ATOM 922 O O . ALA A 1 120 ? -30.029 -26.790 -5.752 1.00 43.69 120 ALA A O 1
ATOM 923 N N . ASP A 1 121 ? -28.219 -27.173 -7.010 1.00 43.84 121 ASP A N 1
ATOM 924 C CA . ASP A 1 121 ? -27.616 -28.131 -6.060 1.00 43.84 121 ASP A CA 1
ATOM 925 C C . ASP A 1 121 ? -26.467 -27.557 -5.206 1.00 43.84 121 ASP A C 1
ATOM 927 O O . ASP A 1 121 ? -25.909 -28.253 -4.359 1.00 43.84 121 ASP A O 1
ATOM 931 N N . LEU A 1 122 ? -26.141 -26.264 -5.332 1.00 44.34 122 LEU A N 1
ATOM 932 C CA . LEU A 1 122 ? -25.093 -25.615 -4.525 1.00 44.34 122 LEU A CA 1
ATOM 933 C C . LEU A 1 122 ? -25.619 -25.014 -3.206 1.00 44.34 122 LEU A C 1
ATOM 935 O O . LEU A 1 122 ? -25.110 -24.009 -2.721 1.00 44.34 122 LEU 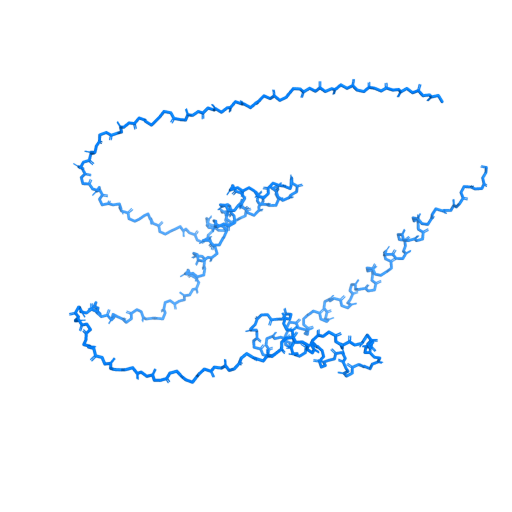A O 1
ATOM 939 N N . ALA A 1 123 ? -26.651 -25.624 -2.619 1.00 41.34 123 ALA A N 1
ATOM 940 C CA . ALA A 1 123 ? -27.235 -25.208 -1.338 1.00 41.34 123 ALA A CA 1
ATOM 941 C C . ALA A 1 123 ? -27.285 -26.344 -0.299 1.00 41.34 123 ALA A C 1
ATOM 943 O O . ALA A 1 123 ? -28.071 -26.299 0.647 1.00 41.34 123 ALA A O 1
ATOM 944 N N . LYS A 1 124 ? -26.443 -27.377 -0.451 1.00 44.50 124 LYS A N 1
ATOM 945 C CA . LYS A 1 124 ? -26.352 -28.478 0.521 1.00 44.50 124 LYS A CA 1
ATOM 946 C C . LYS A 1 124 ? -24.917 -28.937 0.791 1.00 44.50 124 LYS A C 1
ATOM 948 O O . LYS A 1 124 ? -24.640 -30.125 0.865 1.00 44.50 124 LYS A O 1
ATOM 953 N N . SER A 1 125 ? -23.999 -27.991 0.993 1.00 43.69 125 SER A N 1
ATOM 954 C CA . SER A 1 125 ? -22.745 -28.270 1.704 1.00 43.69 125 SER A CA 1
ATOM 955 C C . SER A 1 125 ? -22.977 -28.036 3.194 1.00 43.69 125 SER A C 1
ATOM 957 O O . SER A 1 125 ? -22.719 -26.963 3.735 1.00 43.69 125 SER A O 1
ATOM 959 N N . THR A 1 126 ? -23.548 -29.049 3.837 1.00 39.00 126 THR A N 1
ATOM 960 C CA . THR A 1 126 ? -23.632 -29.191 5.293 1.00 39.00 126 THR A CA 1
ATOM 961 C C . THR A 1 126 ? -22.272 -28.956 5.945 1.00 39.00 126 THR A C 1
ATOM 963 O O . THR A 1 126 ? -21.267 -29.511 5.504 1.00 39.00 126 THR A O 1
ATOM 966 N N . GLY A 1 127 ? -22.267 -28.147 7.008 1.00 44.16 127 GLY A N 1
ATOM 967 C CA . GLY A 1 127 ? -21.089 -27.770 7.782 1.00 44.16 127 GLY A CA 1
ATOM 968 C C . GLY A 1 127 ? -20.380 -28.971 8.395 1.00 44.16 127 GLY A C 1
ATOM 969 O O . GLY A 1 127 ? -20.707 -29.409 9.495 1.00 44.16 127 GLY A O 1
ATOM 970 N N . LYS A 1 128 ? -19.383 -29.478 7.676 1.00 46.72 128 LYS A N 1
ATOM 971 C CA . LYS A 1 128 ? -18.418 -30.441 8.182 1.00 46.72 128 LYS A CA 1
ATOM 972 C C . LYS A 1 128 ? -17.120 -29.674 8.379 1.00 46.72 128 LYS A C 1
ATOM 974 O O . LYS A 1 128 ? -16.412 -29.378 7.422 1.00 46.72 128 LYS A O 1
ATOM 979 N N . THR A 1 129 ? -16.864 -29.269 9.617 1.00 49.50 129 THR A N 1
ATOM 980 C CA . THR A 1 129 ? -15.554 -28.770 10.029 1.00 49.50 129 THR A CA 1
ATOM 981 C C . THR A 1 129 ? -14.517 -29.845 9.685 1.00 49.50 129 THR A C 1
ATOM 983 O O . THR A 1 129 ? -14.680 -30.987 10.122 1.00 49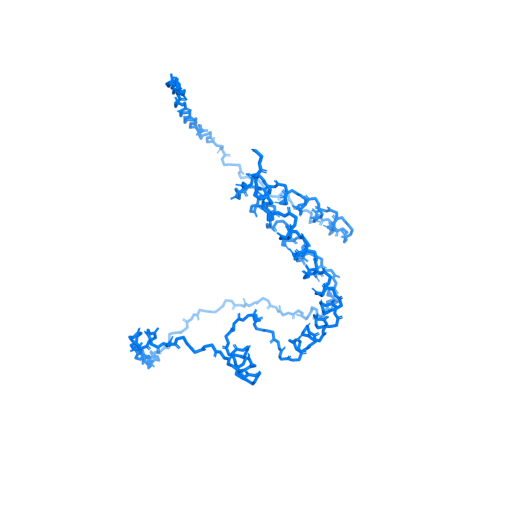.50 129 THR A O 1
ATOM 986 N N . PRO A 1 130 ? -13.490 -29.541 8.871 1.00 49.81 130 PRO A N 1
ATOM 987 C CA . PRO A 1 130 ? -12.450 -30.509 8.551 1.00 49.81 130 PRO A CA 1
ATOM 988 C C . PRO A 1 130 ? -11.674 -30.825 9.834 1.00 49.81 130 PRO A C 1
ATOM 990 O O . PRO A 1 130 ? -10.988 -29.971 10.389 1.00 49.81 130 PRO A O 1
ATOM 993 N N . SER A 1 131 ? -11.833 -32.046 10.343 1.00 55.47 131 SER A N 1
ATOM 994 C CA . SER A 1 131 ? -11.204 -32.528 11.581 1.00 55.47 131 SER A CA 1
ATOM 995 C C . SER A 1 131 ? -9.806 -33.115 11.361 1.00 55.47 131 SER A C 1
ATOM 997 O O . SER A 1 131 ? -9.155 -33.533 12.316 1.00 55.47 131 SER A O 1
ATOM 999 N N . THR A 1 132 ? -9.344 -33.165 10.111 1.00 61.41 132 THR A N 1
ATOM 1000 C CA . THR A 1 132 ? -8.136 -33.882 9.694 1.00 61.41 132 THR A CA 1
ATOM 1001 C C . THR A 1 132 ? -7.191 -32.951 8.922 1.00 61.41 132 THR A C 1
ATOM 1003 O O . THR A 1 132 ? -7.654 -32.209 8.052 1.00 61.41 132 THR A O 1
ATOM 1006 N N . PRO A 1 133 ? -5.867 -32.966 9.195 1.00 58.75 133 PRO A N 1
ATOM 1007 C CA . PRO A 1 133 ? -4.898 -32.097 8.514 1.00 58.75 133 PRO A CA 1
ATOM 1008 C C . PRO A 1 133 ? -4.880 -32.243 6.985 1.00 58.75 133 PRO A C 1
ATOM 1010 O O . PRO A 1 133 ? -4.595 -31.274 6.284 1.00 58.75 133 PRO A O 1
ATOM 1013 N N . GLU A 1 134 ? -5.208 -33.426 6.458 1.00 58.47 134 GLU A N 1
ATOM 1014 C CA . GLU A 1 134 ? -5.285 -33.653 5.008 1.00 58.47 134 GLU A CA 1
ATOM 1015 C C . GLU A 1 134 ? -6.491 -32.964 4.353 1.00 58.47 134 GLU A C 1
ATOM 1017 O O . GLU A 1 134 ? -6.357 -32.403 3.265 1.00 58.47 134 GLU A O 1
ATOM 1022 N N . ASP A 1 135 ? -7.635 -32.893 5.040 1.00 54.75 135 ASP A N 1
ATOM 1023 C CA . ASP A 1 135 ? -8.838 -32.233 4.513 1.00 54.75 135 ASP A CA 1
ATOM 1024 C C . ASP A 1 135 ? -8.666 -30.710 4.433 1.00 54.75 135 ASP A C 1
ATOM 1026 O O . ASP A 1 135 ? -9.169 -30.066 3.510 1.00 54.75 135 ASP A O 1
ATOM 1030 N N . MET A 1 136 ? -7.890 -30.121 5.352 1.00 57.38 136 MET A N 1
ATOM 1031 C CA . MET A 1 136 ? -7.514 -28.704 5.268 1.00 57.38 136 MET A CA 1
ATOM 1032 C C . MET A 1 136 ? -6.612 -28.409 4.061 1.00 57.38 136 MET A C 1
ATOM 1034 O O . MET A 1 136 ? -6.696 -27.323 3.487 1.00 57.38 136 MET A O 1
ATOM 1038 N N . ARG A 1 137 ? -5.776 -29.368 3.642 1.00 60.56 137 ARG A N 1
ATOM 1039 C CA . ARG A 1 137 ? -4.876 -29.207 2.491 1.00 60.56 137 ARG A CA 1
ATOM 1040 C C . ARG A 1 137 ? -5.631 -29.271 1.160 1.00 60.56 137 ARG A C 1
ATOM 1042 O O . ARG A 1 137 ? -5.334 -28.503 0.247 1.00 60.56 137 ARG A O 1
ATOM 1049 N N . LEU A 1 138 ? -6.640 -30.134 1.054 1.00 56.03 138 LEU A N 1
ATOM 1050 C CA . LEU A 1 138 ? -7.477 -30.227 -0.148 1.00 56.03 138 LEU A CA 1
ATOM 1051 C C . LEU A 1 138 ? -8.342 -28.972 -0.348 1.00 56.03 138 LEU A C 1
ATOM 1053 O O . LEU A 1 138 ? -8.420 -28.459 -1.461 1.00 56.03 138 LEU A O 1
ATOM 1057 N N . LEU A 1 139 ? -8.879 -28.389 0.729 1.00 54.84 139 LEU A N 1
ATOM 1058 C CA . LEU A 1 139 ? -9.622 -27.120 0.668 1.00 54.84 139 LEU A CA 1
ATOM 1059 C C . LEU A 1 139 ? -8.755 -25.911 0.256 1.00 54.84 139 LEU A C 1
ATOM 1061 O O . LEU A 1 139 ? -9.276 -24.951 -0.307 1.00 54.84 139 LEU A O 1
ATOM 1065 N N . GLN A 1 140 ? -7.436 -25.952 0.480 1.00 56.97 140 GLN A N 1
ATOM 1066 C CA . GLN A 1 140 ? -6.503 -24.916 0.006 1.00 56.97 140 GLN A CA 1
ATOM 1067 C C . GLN A 1 140 ? -6.160 -25.030 -1.489 1.00 56.97 140 GLN A C 1
ATOM 1069 O O . GLN A 1 140 ? -5.652 -24.071 -2.073 1.00 56.97 140 GLN A O 1
ATOM 1074 N N . SER A 1 141 ? -6.417 -26.185 -2.109 1.00 57.38 141 SER A N 1
ATOM 1075 C CA . SER A 1 141 ? -5.946 -26.493 -3.465 1.00 57.38 141 SER A CA 1
ATOM 1076 C C . SER A 1 141 ? -6.857 -25.917 -4.553 1.00 57.38 141 SER A C 1
ATOM 1078 O O . SER A 1 141 ? -6.362 -25.397 -5.555 1.00 57.38 141 SER A O 1
ATOM 1080 N N . ASP A 1 142 ? -8.175 -25.952 -4.334 1.00 52.72 142 ASP A N 1
ATOM 1081 C CA . ASP A 1 142 ? -9.145 -25.829 -5.431 1.00 52.72 142 ASP A CA 1
ATOM 1082 C C . ASP A 1 142 ? -9.873 -24.480 -5.519 1.00 52.72 142 ASP A C 1
ATOM 1084 O O . ASP A 1 142 ? -10.488 -24.185 -6.543 1.00 52.72 142 ASP A O 1
ATOM 1088 N N . SER A 1 143 ? -9.786 -23.606 -4.512 1.00 52.69 143 SER A N 1
ATOM 1089 C CA . SER A 1 143 ? -10.540 -22.345 -4.534 1.00 52.69 143 SER A CA 1
ATOM 1090 C C . SER A 1 143 ? -9.749 -21.135 -4.034 1.00 52.69 143 SER A C 1
ATOM 1092 O O . SER A 1 143 ? -9.849 -20.713 -2.886 1.00 52.69 143 SER A O 1
ATOM 1094 N N . GLY A 1 144 ? -9.018 -20.512 -4.958 1.00 54.34 144 GLY A N 1
ATOM 1095 C CA . GLY A 1 144 ? -9.161 -19.069 -5.177 1.00 54.34 144 GLY A CA 1
ATOM 1096 C C . GLY A 1 144 ? -8.431 -18.082 -4.264 1.00 54.34 144 GLY A C 1
ATOM 1097 O O . GLY A 1 144 ? -8.553 -16.889 -4.522 1.00 54.34 144 GLY A O 1
ATOM 1098 N N . PHE A 1 145 ? -7.658 -18.499 -3.255 1.00 68.88 145 PHE A N 1
ATOM 1099 C CA . PHE A 1 145 ? -6.910 -17.515 -2.448 1.00 68.88 145 PHE A CA 1
ATOM 1100 C C . PHE A 1 145 ? -5.678 -16.948 -3.177 1.00 68.88 145 PHE A C 1
ATOM 1102 O O . PHE A 1 145 ? -5.306 -15.795 -2.976 1.00 68.88 145 PHE A O 1
ATOM 1109 N N . TRP A 1 146 ? -5.074 -17.730 -4.075 1.00 72.31 146 TRP A N 1
ATOM 1110 C CA . TRP A 1 146 ? -3.886 -17.321 -4.824 1.00 72.31 146 TRP A CA 1
ATOM 1111 C C . TRP A 1 146 ? -4.247 -17.051 -6.294 1.00 72.31 146 TRP A C 1
ATOM 1113 O O . TRP A 1 146 ? -4.387 -18.011 -7.061 1.00 72.31 146 TRP A O 1
ATOM 1123 N N . PRO A 1 147 ? -4.418 -15.783 -6.722 1.00 70.38 147 PRO A N 1
ATOM 1124 C CA . PRO A 1 147 ? -4.765 -15.466 -8.105 1.00 70.38 147 PRO A CA 1
ATOM 1125 C C . PRO A 1 147 ? -3.634 -15.908 -9.046 1.00 70.38 147 PRO A C 1
ATOM 1127 O O . PRO A 1 147 ? -2.525 -15.394 -8.968 1.00 70.38 147 PRO A O 1
ATOM 1130 N N . ASN A 1 148 ? -3.916 -16.906 -9.895 1.00 81.81 148 ASN A N 1
ATOM 1131 C CA . ASN A 1 148 ? -3.078 -17.440 -10.984 1.00 81.81 148 ASN A CA 1
ATOM 1132 C C . ASN A 1 148 ? -1.562 -17.569 -10.708 1.00 81.81 148 ASN A C 1
ATOM 1134 O O . ASN A 1 148 ? -0.738 -17.406 -11.606 1.00 81.81 148 ASN A O 1
ATOM 1138 N N . LEU A 1 149 ? -1.168 -17.858 -9.467 1.00 82.88 149 LEU A N 1
ATOM 1139 C CA . LEU A 1 149 ? 0.247 -18.001 -9.141 1.00 82.88 149 LEU A CA 1
ATOM 1140 C C . LEU A 1 149 ? 0.722 -19.424 -9.490 1.00 82.88 149 LEU A C 1
ATOM 1142 O O . LEU A 1 149 ? 0.016 -20.372 -9.125 1.00 82.88 149 LEU A O 1
ATOM 1146 N N . PRO A 1 150 ? 1.880 -19.627 -10.149 1.00 88.06 150 PRO A N 1
ATOM 1147 C CA . PRO A 1 150 ? 2.412 -20.966 -10.404 1.00 88.06 150 PRO A CA 1
ATOM 1148 C C . PRO A 1 150 ? 2.637 -21.749 -9.097 1.00 88.06 150 PRO A C 1
ATOM 1150 O O . PRO A 1 150 ? 3.070 -21.141 -8.114 1.00 88.06 150 PRO A O 1
ATOM 1153 N N . PRO A 1 151 ? 2.437 -23.083 -9.067 1.00 84.56 151 PRO A N 1
ATOM 1154 C CA . PRO A 1 151 ? 2.560 -23.887 -7.843 1.00 84.56 151 PRO A CA 1
ATOM 1155 C C . PRO A 1 151 ? 3.883 -23.669 -7.099 1.00 84.56 151 PRO A C 1
ATOM 1157 O O . PRO A 1 151 ? 3.888 -23.406 -5.903 1.00 84.56 151 PRO A O 1
ATOM 1160 N N . ARG A 1 152 ? 4.998 -23.620 -7.840 1.00 88.94 152 ARG A N 1
ATOM 1161 C CA . ARG A 1 152 ? 6.337 -23.396 -7.274 1.00 88.94 152 ARG A CA 1
ATOM 1162 C C . ARG A 1 152 ? 6.468 -22.071 -6.513 1.00 88.94 152 ARG A C 1
ATOM 1164 O O . ARG A 1 152 ? 7.196 -22.006 -5.531 1.00 88.94 152 ARG A O 1
ATOM 1171 N N . HIS A 1 153 ? 5.794 -21.018 -6.971 1.00 86.62 153 HIS A N 1
ATOM 1172 C CA . HIS A 1 153 ? 5.822 -19.717 -6.300 1.00 86.62 153 HIS A CA 1
ATOM 1173 C C . HIS A 1 153 ? 4.931 -19.712 -5.056 1.00 86.62 153 HIS A C 1
ATOM 1175 O O . HIS A 1 153 ? 5.287 -19.084 -4.063 1.00 86.62 153 HIS A O 1
ATOM 1181 N N . ARG A 1 154 ? 3.814 -20.452 -5.074 1.00 88.12 154 ARG A N 1
ATOM 1182 C CA . ARG A 1 154 ? 2.972 -20.634 -3.882 1.00 88.12 154 ARG A CA 1
ATOM 1183 C C . ARG A 1 154 ? 3.765 -21.301 -2.766 1.00 88.12 154 ARG A C 1
ATOM 1185 O O . ARG A 1 154 ? 3.804 -20.765 -1.668 1.00 88.12 154 ARG A O 1
ATOM 1192 N N . ASP A 1 155 ? 4.478 -22.384 -3.075 1.00 88.25 155 ASP A N 1
ATOM 1193 C CA . ASP A 1 155 ? 5.295 -23.112 -2.094 1.00 88.25 155 ASP A CA 1
ATOM 1194 C C . ASP A 1 155 ? 6.377 -22.225 -1.459 1.00 88.25 155 ASP A C 1
ATOM 1196 O O . ASP A 1 155 ? 6.638 -22.312 -0.259 1.00 88.25 155 ASP A O 1
ATOM 1200 N N . GLN A 1 156 ? 6.994 -21.338 -2.247 1.00 86.62 156 GLN A N 1
ATOM 1201 C CA . GLN A 1 156 ? 7.994 -20.389 -1.749 1.00 86.62 156 GLN A CA 1
ATOM 1202 C C . GLN A 1 156 ? 7.388 -19.354 -0.797 1.00 86.62 156 GLN A C 1
ATOM 1204 O O . GLN A 1 156 ? 7.964 -19.086 0.259 1.00 86.62 156 GLN A O 1
ATOM 1209 N N . ILE A 1 157 ? 6.230 -18.787 -1.150 1.00 85.88 157 ILE A N 1
ATOM 1210 C CA . ILE A 1 157 ? 5.515 -17.833 -0.292 1.00 85.88 157 ILE A CA 1
ATOM 1211 C C . ILE A 1 157 ? 5.082 -18.522 1.001 1.00 85.88 157 ILE A C 1
ATOM 1213 O O . ILE A 1 157 ? 5.319 -17.994 2.085 1.00 85.88 157 ILE A O 1
ATOM 1217 N N . ASP A 1 158 ? 4.523 -19.723 0.900 1.00 86.56 158 ASP A N 1
ATOM 1218 C CA . ASP A 1 158 ? 4.116 -20.535 2.041 1.00 86.56 158 ASP A CA 1
ATOM 1219 C C . ASP A 1 158 ? 5.285 -20.852 2.979 1.00 86.56 158 ASP A C 1
ATOM 1221 O O . ASP A 1 158 ? 5.143 -20.741 4.199 1.00 86.56 158 ASP A O 1
ATOM 1225 N N . ALA A 1 159 ? 6.443 -21.237 2.437 1.00 88.81 159 ALA A N 1
ATOM 1226 C CA . ALA A 1 159 ? 7.645 -21.491 3.226 1.00 88.81 159 ALA A CA 1
ATOM 1227 C C . ALA A 1 159 ? 8.106 -20.220 3.953 1.00 88.81 159 ALA A C 1
ATOM 1229 O O . ALA A 1 159 ? 8.342 -20.239 5.163 1.00 88.81 159 ALA A O 1
ATOM 1230 N N . HIS A 1 160 ? 8.147 -19.092 3.240 1.00 88.50 160 HIS A N 1
ATOM 1231 C CA . HIS A 1 160 ? 8.557 -17.812 3.807 1.00 88.50 160 HIS A CA 1
ATOM 1232 C C . HIS A 1 160 ? 7.604 -17.321 4.908 1.00 88.50 160 HIS A C 1
ATOM 1234 O O . HIS A 1 160 ? 8.045 -16.855 5.964 1.00 88.50 160 HIS A O 1
ATOM 1240 N N . LEU A 1 161 ? 6.293 -17.457 4.686 1.00 82.19 161 LEU A N 1
ATOM 1241 C CA . LEU A 1 161 ? 5.269 -17.134 5.674 1.00 82.19 161 LEU A CA 1
ATOM 1242 C C . LEU A 1 161 ? 5.420 -18.017 6.913 1.00 82.19 161 LEU A C 1
ATOM 1244 O O . LEU A 1 161 ? 5.427 -17.486 8.018 1.00 82.19 161 LEU A O 1
ATOM 1248 N N . ARG A 1 162 ? 5.620 -19.332 6.764 1.00 83.38 162 ARG A N 1
ATOM 1249 C CA . ARG A 1 162 ? 5.823 -20.238 7.910 1.00 83.38 162 ARG A CA 1
ATOM 1250 C C . ARG A 1 162 ? 7.051 -19.860 8.737 1.00 83.38 162 ARG A C 1
ATOM 1252 O O . ARG A 1 162 ? 6.962 -19.818 9.960 1.00 83.38 162 ARG A O 1
ATOM 1259 N N . GLU A 1 163 ? 8.178 -19.542 8.106 1.00 84.06 163 GLU A N 1
ATOM 1260 C CA . GLU A 1 163 ? 9.409 -19.213 8.836 1.00 84.06 163 GLU A CA 1
ATOM 1261 C C . GLU A 1 163 ? 9.302 -17.924 9.660 1.00 84.06 163 GLU A C 1
ATOM 1263 O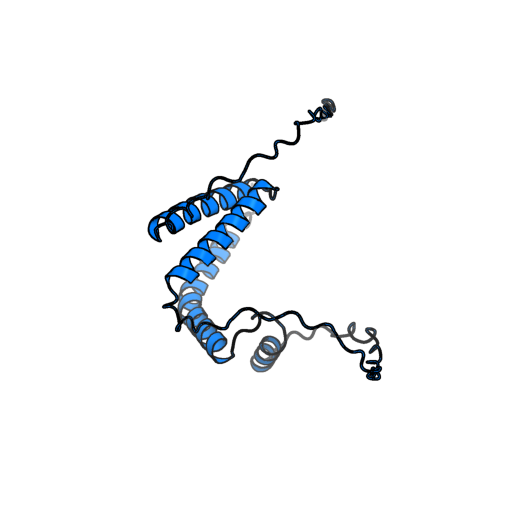 O . GLU A 1 163 ? 9.815 -17.862 10.783 1.00 84.06 163 GLU A O 1
ATOM 1268 N N . ARG A 1 164 ? 8.642 -16.892 9.120 1.00 81.50 164 ARG A N 1
ATOM 1269 C CA . ARG A 1 164 ? 8.515 -15.587 9.788 1.00 81.50 164 ARG A CA 1
ATOM 1270 C C . ARG A 1 164 ? 7.321 -15.510 10.728 1.00 81.50 164 ARG A C 1
ATOM 1272 O O . ARG A 1 164 ? 7.444 -14.981 11.829 1.00 81.50 164 ARG A O 1
ATOM 1279 N N . PHE A 1 165 ? 6.174 -16.035 10.309 1.00 80.69 165 PHE A N 1
ATOM 1280 C CA . PHE A 1 165 ? 4.920 -15.894 11.043 1.00 80.69 165 PHE A CA 1
ATOM 1281 C C . PHE A 1 165 ? 4.924 -16.712 12.335 1.00 80.69 165 PHE A C 1
ATOM 1283 O O . PHE A 1 165 ? 4.512 -16.209 13.376 1.00 80.69 165 PHE A O 1
ATOM 1290 N N . ILE A 1 166 ? 5.464 -17.937 12.314 1.00 80.00 166 ILE A N 1
ATOM 1291 C CA . ILE A 1 166 ? 5.426 -18.832 13.482 1.00 80.00 166 ILE A CA 1
ATOM 1292 C C . ILE A 1 166 ? 6.247 -18.287 14.656 1.00 80.00 166 ILE A C 1
ATOM 1294 O O . ILE A 1 166 ? 5.844 -18.453 15.806 1.00 80.00 166 ILE A O 1
ATOM 1298 N N . ARG A 1 167 ? 7.358 -17.585 14.392 1.00 77.00 167 ARG A N 1
ATOM 1299 C CA . ARG A 1 167 ? 8.183 -16.994 15.460 1.00 77.00 167 ARG A CA 1
ATOM 1300 C C . ARG A 1 167 ? 7.410 -15.959 16.276 1.00 77.00 167 ARG A C 1
ATOM 1302 O O . ARG A 1 167 ? 7.550 -15.931 17.494 1.00 77.00 167 ARG A O 1
ATOM 1309 N N . ASN A 1 168 ? 6.566 -15.167 15.617 1.00 83.44 168 ASN A N 1
ATOM 1310 C CA . ASN A 1 168 ? 5.843 -14.064 16.252 1.00 83.44 168 ASN A CA 1
ATOM 1311 C C . ASN A 1 168 ? 4.416 -14.442 16.673 1.00 83.44 168 ASN A C 1
ATOM 1313 O O . ASN A 1 168 ? 3.825 -13.759 17.502 1.00 83.44 168 ASN A O 1
ATOM 1317 N N . TYR A 1 169 ? 3.860 -15.533 16.141 1.00 87.50 169 TYR A N 1
ATOM 1318 C CA . TYR A 1 169 ? 2.478 -15.933 16.410 1.00 87.50 169 TYR A CA 1
ATOM 1319 C C . TYR A 1 169 ? 2.211 -16.193 17.898 1.00 87.50 169 TYR A C 1
ATOM 1321 O O . TYR A 1 169 ? 1.192 -15.761 18.432 1.00 87.50 169 TYR A O 1
ATOM 1329 N N . ASN A 1 170 ? 3.155 -16.837 18.592 1.00 84.94 170 ASN A N 1
ATOM 1330 C CA . ASN A 1 170 ? 3.036 -17.085 20.031 1.00 84.94 170 ASN A CA 1
ATOM 1331 C C . ASN A 1 170 ? 3.007 -15.788 20.849 1.00 84.94 170 ASN A C 1
ATOM 1333 O O . ASN A 1 170 ? 2.300 -15.718 21.852 1.00 84.94 170 ASN A O 1
ATOM 1337 N N . GLU A 1 171 ? 3.758 -14.771 20.427 1.00 90.06 171 GLU A N 1
ATOM 1338 C CA . GLU A 1 171 ? 3.807 -13.488 21.129 1.00 90.06 171 GLU A CA 1
ATOM 1339 C C . GLU A 1 171 ? 2.499 -12.716 20.932 1.00 90.06 171 GLU A C 1
ATOM 1341 O O . GLU A 1 171 ? 1.896 -12.273 21.905 1.00 90.06 171 GLU A O 1
ATOM 1346 N N . ILE A 1 172 ? 1.978 -12.696 19.700 1.00 89.88 172 ILE A N 1
ATOM 1347 C CA . ILE A 1 172 ? 0.661 -12.119 19.387 1.00 89.88 172 ILE A CA 1
ATOM 1348 C C . ILE A 1 172 ? -0.445 -12.801 20.209 1.00 89.88 172 ILE A C 1
ATOM 1350 O O . ILE A 1 172 ? -1.314 -12.129 20.763 1.00 89.88 172 ILE A O 1
ATOM 1354 N N . LEU A 1 173 ? -0.417 -14.135 20.336 1.00 90.94 173 LEU A N 1
ATOM 1355 C CA . LEU A 1 173 ? -1.383 -14.859 21.169 1.00 90.94 173 LEU A CA 1
ATOM 1356 C C . LEU A 1 173 ? -1.276 -14.473 22.649 1.00 90.94 173 LEU A C 1
ATOM 1358 O O . LEU A 1 173 ? -2.301 -14.298 23.308 1.00 90.94 173 LEU A O 1
ATOM 1362 N N . ARG A 1 174 ? -0.059 -14.325 23.184 1.00 94.44 174 ARG A N 1
ATOM 1363 C CA . ARG A 1 174 ? 0.144 -13.876 24.570 1.00 94.44 174 ARG A CA 1
ATOM 1364 C C . ARG A 1 174 ? -0.408 -12.476 24.794 1.00 94.44 174 ARG A C 1
ATOM 1366 O O . ARG A 1 174 ? -1.093 -12.267 25.792 1.00 94.44 174 ARG A O 1
ATOM 1373 N N . GLU A 1 175 ? -0.141 -11.544 23.884 1.00 95.75 175 GLU A N 1
ATOM 1374 C CA . GLU A 1 175 ? -0.673 -10.179 23.953 1.00 95.75 175 GLU A CA 1
ATOM 1375 C C . GLU A 1 175 ? -2.202 -10.170 23.914 1.00 95.75 175 GLU A C 1
ATOM 1377 O O . GLU A 1 175 ? -2.830 -9.502 24.733 1.00 95.75 175 GLU A O 1
ATOM 1382 N N . TYR A 1 176 ? -2.807 -10.970 23.032 1.00 95.81 176 TYR A N 1
ATOM 1383 C CA . TYR A 1 176 ? -4.259 -11.104 22.944 1.00 95.81 176 TYR A CA 1
ATOM 1384 C C . TYR A 1 176 ? -4.878 -11.602 24.257 1.00 95.81 176 TYR A C 1
ATOM 1386 O O . TYR A 1 176 ? -5.823 -11.000 24.770 1.00 95.81 176 TYR A O 1
ATOM 1394 N N . TYR A 1 177 ? -4.329 -12.669 24.846 1.00 96.00 177 TYR A N 1
ATOM 1395 C CA . TYR A 1 177 ? -4.840 -13.187 26.117 1.00 96.00 177 TYR A CA 1
ATOM 1396 C C . TYR A 1 177 ? -4.543 -12.262 27.303 1.00 96.00 177 TYR A C 1
ATOM 1398 O O . TYR A 1 177 ? -5.376 -12.161 28.202 1.00 96.00 177 TYR A O 1
ATOM 1406 N N . ARG A 1 178 ? -3.411 -11.544 27.300 1.00 95.62 178 ARG A N 1
ATOM 1407 C CA . ARG A 1 178 ? -3.132 -10.482 28.280 1.00 95.62 178 ARG A CA 1
ATOM 1408 C C . ARG A 1 178 ? -4.191 -9.383 28.190 1.00 95.62 178 ARG A C 1
ATOM 1410 O O . ARG A 1 178 ? -4.784 -9.042 29.207 1.00 95.62 178 ARG A O 1
ATOM 1417 N N . ALA A 1 179 ? -4.480 -8.890 26.987 1.00 94.81 179 ALA A N 1
ATOM 1418 C CA . ALA A 1 179 ? -5.496 -7.867 26.768 1.00 94.81 179 ALA A CA 1
ATOM 1419 C C . ALA A 1 179 ? -6.894 -8.352 27.182 1.00 94.81 179 ALA A C 1
ATOM 1421 O O . ALA A 1 179 ? -7.643 -7.594 27.790 1.00 94.81 179 ALA A O 1
ATOM 1422 N N . LEU A 1 180 ? -7.253 -9.616 26.922 1.00 93.06 180 LEU A N 1
ATOM 1423 C CA . LEU A 1 180 ? -8.508 -10.205 27.412 1.00 93.06 180 LEU A CA 1
ATOM 1424 C C . LEU A 1 180 ? -8.566 -10.284 28.942 1.00 93.06 180 LEU A C 1
ATOM 1426 O O . LEU A 1 180 ? -9.609 -10.005 29.526 1.00 93.06 180 LEU A O 1
ATOM 1430 N N . ALA A 1 181 ? -7.462 -10.644 29.597 1.00 92.81 181 ALA A N 1
ATOM 1431 C CA . ALA A 1 181 ? -7.400 -10.706 31.054 1.00 92.81 181 ALA A CA 1
ATOM 1432 C C . ALA A 1 181 ? -7.485 -9.313 31.702 1.00 92.81 181 ALA A C 1
ATOM 1434 O O . ALA A 1 181 ? -8.135 -9.161 32.731 1.00 92.81 181 ALA A O 1
ATOM 1435 N N . GLU A 1 182 ? -6.870 -8.297 31.091 1.00 90.38 182 GLU A N 1
ATOM 1436 C CA . GLU A 1 182 ? -6.918 -6.902 31.555 1.00 90.38 182 GLU A CA 1
ATOM 1437 C C . GLU A 1 182 ? -8.263 -6.222 31.254 1.00 90.38 182 GLU A C 1
ATOM 1439 O O . GLU A 1 182 ? -8.747 -5.420 32.050 1.00 90.38 182 GLU A O 1
ATOM 1444 N N . SER A 1 183 ? -8.876 -6.539 30.110 1.00 85.06 183 SER A N 1
ATOM 1445 C CA . SER A 1 183 ? -10.162 -5.969 29.685 1.00 85.06 183 SER A CA 1
ATOM 1446 C C . SER A 1 183 ? -11.375 -6.697 30.246 1.00 85.06 183 SER A C 1
ATOM 1448 O O . SER A 1 183 ? -12.465 -6.127 30.221 1.00 85.06 183 SER A O 1
ATOM 1450 N N . SER A 1 184 ? -11.207 -7.919 30.764 1.00 78.81 184 SER A N 1
ATOM 1451 C CA . SER A 1 184 ? -12.206 -8.591 31.591 1.00 78.81 184 SER A CA 1
ATOM 1452 C C . SER A 1 184 ? -12.537 -7.648 32.747 1.00 78.81 184 SER A C 1
ATOM 1454 O O . SER A 1 184 ? -11.691 -7.476 33.628 1.00 78.81 184 SER A O 1
ATOM 1456 N N . PRO A 1 185 ? -13.726 -7.015 32.769 1.00 69.00 185 PRO A N 1
ATOM 1457 C CA . PRO A 1 185 ? -14.088 -6.135 33.858 1.00 69.00 185 PRO A CA 1
ATOM 1458 C C . PRO A 1 185 ? -14.104 -7.001 35.110 1.00 69.00 185 PRO A C 1
ATOM 1460 O O . PRO A 1 185 ? -15.008 -7.814 35.291 1.00 69.00 185 PRO A O 1
ATOM 1463 N N . ALA A 1 186 ? -13.071 -6.854 35.943 1.00 64.44 186 ALA A N 1
ATOM 1464 C CA . ALA A 1 186 ? -13.086 -7.316 37.314 1.00 64.44 186 ALA A CA 1
ATOM 1465 C C . ALA A 1 186 ? -14.245 -6.569 37.963 1.00 64.44 186 ALA A C 1
ATOM 1467 O O . ALA A 1 186 ? -14.166 -5.395 38.324 1.00 64.44 186 ALA A O 1
ATOM 1468 N N . GLU A 1 187 ? -15.371 -7.261 37.897 1.00 61.09 187 GLU A N 1
ATOM 1469 C CA . GLU A 1 187 ? -16.694 -6.947 38.360 1.00 61.09 187 GLU A CA 1
ATOM 1470 C C . GLU A 1 187 ? -16.598 -6.030 39.571 1.00 61.09 187 GLU A C 1
ATOM 1472 O O . GLU A 1 187 ? -16.081 -6.415 40.621 1.00 61.09 187 GLU A O 1
ATOM 1477 N N . LYS A 1 188 ? -17.054 -4.788 39.372 1.00 58.94 188 LYS A N 1
ATOM 1478 C CA . LYS A 1 188 ? -17.314 -3.805 40.419 1.00 58.94 188 LYS A CA 1
ATOM 1479 C C . LYS A 1 188 ? -18.131 -4.477 41.523 1.00 58.94 188 LYS A C 1
ATOM 1481 O O . LYS A 1 188 ? -19.355 -4.516 41.460 1.00 58.94 188 LYS A O 1
ATOM 1486 N N . ARG A 1 189 ? -17.441 -5.023 42.516 1.00 61.62 189 ARG A N 1
ATOM 1487 C CA . ARG A 1 189 ? -17.990 -5.455 43.797 1.00 61.62 189 ARG A CA 1
ATOM 1488 C C . ARG A 1 189 ? -17.426 -4.538 44.869 1.00 61.62 189 ARG A C 1
ATOM 1490 O O . ARG A 1 189 ? -16.560 -4.947 45.634 1.00 61.62 189 ARG A O 1
ATOM 1497 N N . GLN A 1 190 ? -17.888 -3.292 44.860 1.00 55.66 190 GLN A N 1
ATOM 1498 C CA . GLN A 1 190 ? -17.876 -2.381 46.003 1.00 55.66 190 GLN A CA 1
ATOM 1499 C C . GLN A 1 190 ? -19.145 -1.540 45.954 1.00 55.66 190 GLN A C 1
ATOM 1501 O O . GLN A 1 190 ? -19.478 -1.069 44.841 1.00 55.66 190 GLN A O 1
#

Secondary structure (DSSP, 8-state):
----------------PPP---------PPP---PPPPPPHHHHHHHHHHHHHHHHHHHHTT---HHHHHHHHHHHHHHHHHHHHHS-------PPP----PPPP-------PPP---TTSTT--------SHHHHHHHHHHSSSSTT--HHHHHHHHHHHHHHHHHHHHHHHHHHHHHHHHHS------